Protein AF-A0A3D1TM37-F1 (afdb_monomer_lite)

Sequence (211 aa):
MNTAEQTLVSYLAGIKPRKIGFVEFGTDTEGCCCDIVLDARYNLFTSECIFDDCSDSQAKLLLDAFLANGLSVGWAVSEQLSKLLSKRGRLVSQTMDQLLESTDWSCCYAEQLLLSYLAVRDDGATCATRLLDIVREDFRDGLFLACFRLKSEHLDRKLMEKFTEWGAADWCPTATGELYALEQFIAKWLRLYPYADLQGVIRLYFEHRAE

Foldseek 3Di:
DDPLQVLVVVLVVPQDCVQFVAWDFDQDPVGTETETHGDPQCDLAPHDQSCPPPDLVNLLSNLVCLLVVNHRYDPSVLSSNLVSLLVNVVSVCVSLVVCLVPDQQLPDLSCLSSLLNLNPDPCSLVSLLVVLVRHDQLSHSSSLNSLSNDDDPVSLLSVLVSLLVCLVPPHLCVVSVVLVSLVSSLVVCVVPDDVVSCVSSVVSSVVNVVD

Structure (mmCIF, N/CA/C/O backbone):
data_AF-A0A3D1TM37-F1
#
_entry.id   AF-A0A3D1TM37-F1
#
loop_
_atom_site.group_PDB
_atom_site.id
_atom_site.type_symbol
_atom_site.label_atom_id
_atom_site.label_alt_id
_atom_site.label_comp_id
_atom_site.label_asym_id
_atom_site.label_entity_id
_atom_site.label_seq_id
_atom_site.pdbx_PDB_ins_code
_atom_site.Cartn_x
_atom_site.Cartn_y
_atom_site.Cartn_z
_atom_site.occupancy
_atom_site.B_iso_or_equiv
_atom_site.auth_seq_id
_atom_site.auth_comp_id
_atom_site.auth_asym_id
_atom_site.auth_atom_id
_atom_site.pdbx_PDB_model_num
ATOM 1 N N . MET A 1 1 ? -3.977 6.343 28.478 1.00 66.25 1 MET A N 1
ATOM 2 C CA . MET A 1 1 ? -4.244 5.225 27.562 1.00 66.25 1 MET A CA 1
ATOM 3 C C . MET A 1 1 ? -5.721 5.223 27.195 1.00 66.25 1 MET A C 1
ATOM 5 O O . MET A 1 1 ? -6.545 5.029 28.089 1.00 66.25 1 MET A O 1
ATOM 9 N N . ASN A 1 2 ? -6.062 5.525 25.944 1.00 80.75 2 ASN A N 1
ATOM 10 C CA . ASN A 1 2 ? -7.440 5.527 25.443 1.00 80.75 2 ASN A CA 1
ATOM 11 C C . ASN A 1 2 ? -7.958 4.089 25.196 1.00 80.75 2 ASN A C 1
ATOM 13 O O . ASN A 1 2 ? -7.205 3.119 25.295 1.00 80.75 2 ASN A O 1
ATOM 17 N N . THR A 1 3 ? -9.254 3.924 24.908 1.00 84.62 3 THR A N 1
ATOM 18 C CA . THR A 1 3 ? -9.872 2.595 24.710 1.00 84.62 3 THR A CA 1
ATOM 19 C C . THR A 1 3 ? -9.249 1.807 23.551 1.00 84.62 3 THR A C 1
ATOM 21 O O . THR A 1 3 ? -9.144 0.581 23.632 1.00 84.62 3 THR A O 1
ATOM 24 N N . ALA A 1 4 ? -8.817 2.484 22.485 1.00 83.50 4 ALA A N 1
ATOM 25 C CA . ALA A 1 4 ? -8.184 1.835 21.342 1.00 83.50 4 ALA A CA 1
ATOM 26 C C . ALA A 1 4 ? -6.777 1.330 21.691 1.00 83.50 4 ALA A C 1
ATOM 28 O O . ALA A 1 4 ? -6.458 0.184 21.391 1.00 83.50 4 ALA A O 1
ATOM 29 N N . GLU A 1 5 ? -5.985 2.117 22.419 1.00 83.06 5 GLU A N 1
ATOM 30 C CA . GLU A 1 5 ? -4.677 1.704 22.940 1.00 83.06 5 GLU A CA 1
ATOM 31 C C . GLU A 1 5 ? -4.803 0.524 23.914 1.00 83.06 5 GLU A C 1
ATOM 33 O O . GLU A 1 5 ? -4.076 -0.455 23.790 1.00 83.06 5 GLU A O 1
ATOM 38 N N . GLN A 1 6 ? -5.773 0.546 24.835 1.00 82.81 6 GLN A N 1
ATOM 39 C CA . GLN A 1 6 ? -6.027 -0.589 25.737 1.00 82.81 6 GLN A CA 1
ATOM 40 C C . GLN A 1 6 ? -6.400 -1.861 24.968 1.00 82.81 6 GLN A C 1
ATOM 42 O O . GLN A 1 6 ? -5.959 -2.959 25.318 1.00 82.81 6 GLN A O 1
ATOM 47 N N . THR A 1 7 ? -7.203 -1.715 23.910 1.00 84.94 7 THR A N 1
ATOM 48 C CA . THR A 1 7 ? -7.576 -2.823 23.023 1.00 84.94 7 THR A CA 1
ATOM 49 C C . THR A 1 7 ? -6.362 -3.348 22.268 1.00 84.94 7 THR A C 1
ATOM 51 O O . THR A 1 7 ? -6.172 -4.561 22.207 1.00 84.94 7 THR A O 1
ATOM 54 N N . LEU A 1 8 ? -5.518 -2.457 21.743 1.00 84.31 8 LEU A N 1
ATOM 55 C CA . LEU A 1 8 ? -4.282 -2.803 21.049 1.00 84.31 8 LEU A CA 1
ATOM 56 C C . LEU A 1 8 ? -3.326 -3.556 21.976 1.00 84.31 8 LEU A C 1
ATOM 58 O O . LEU A 1 8 ? -2.912 -4.659 21.640 1.00 84.31 8 LEU A O 1
ATOM 62 N N . VAL A 1 9 ? -3.040 -3.018 23.163 1.00 82.06 9 VAL A N 1
ATOM 63 C CA . VAL A 1 9 ? -2.180 -3.654 24.175 1.00 82.06 9 VAL A CA 1
ATOM 64 C C . VAL A 1 9 ? -2.716 -5.034 24.545 1.00 82.06 9 VAL A C 1
ATOM 66 O O . VAL A 1 9 ? -1.966 -6.009 24.545 1.00 82.06 9 VAL A O 1
ATOM 69 N N . SER A 1 10 ? -4.020 -5.139 24.814 1.00 83.88 10 SER A N 1
ATOM 70 C CA . SER A 1 10 ? -4.655 -6.414 25.166 1.00 83.88 10 SER A CA 1
ATOM 71 C C . SER A 1 10 ? -4.570 -7.428 24.026 1.00 83.88 10 SER A C 1
ATOM 73 O O . SER A 1 10 ? -4.309 -8.605 24.267 1.00 83.88 10 SER A O 1
ATOM 75 N N . TYR A 1 11 ? -4.769 -6.978 22.784 1.00 86.00 11 TYR A N 1
ATOM 76 C CA . TYR A 1 11 ? -4.654 -7.825 21.603 1.00 86.00 11 TYR A CA 1
ATOM 77 C C . TYR A 1 11 ? -3.211 -8.307 21.424 1.00 86.00 11 TYR A C 1
ATOM 79 O O . TYR A 1 11 ? -2.984 -9.511 21.340 1.00 86.00 11 TYR A O 1
ATOM 87 N N . LEU A 1 12 ? -2.234 -7.396 21.459 1.00 82.25 12 LEU A N 1
ATOM 88 C CA . LEU A 1 12 ? -0.811 -7.710 21.316 1.00 82.25 12 LEU A CA 1
ATOM 89 C C . LEU A 1 12 ? -0.313 -8.671 22.404 1.00 82.25 12 LEU A C 1
ATOM 91 O O . LEU A 1 12 ? 0.386 -9.631 22.088 1.00 82.25 12 LEU A O 1
ATOM 95 N N . ALA A 1 13 ? -0.734 -8.482 23.658 1.00 79.50 13 ALA A N 1
ATOM 96 C CA . ALA A 1 13 ? -0.405 -9.381 24.767 1.00 79.50 13 ALA A CA 1
ATOM 97 C C . ALA A 1 13 ? -0.990 -10.798 24.599 1.00 79.50 13 ALA A C 1
ATOM 99 O O . ALA A 1 13 ? -0.453 -11.761 25.147 1.00 79.50 13 ALA A O 1
ATOM 100 N N . GLY A 1 14 ? -2.090 -10.935 23.852 1.00 77.19 14 GLY A N 1
ATOM 101 C CA . GLY A 1 14 ? -2.739 -12.215 23.561 1.00 77.19 14 GLY A CA 1
ATOM 102 C C . GLY A 1 14 ? -2.177 -12.954 22.342 1.00 77.19 14 GLY A C 1
ATOM 103 O O . GLY A 1 14 ? -2.497 -14.129 22.135 1.00 77.19 14 GLY A O 1
ATOM 104 N N . ILE A 1 15 ? -1.347 -12.305 21.520 1.00 77.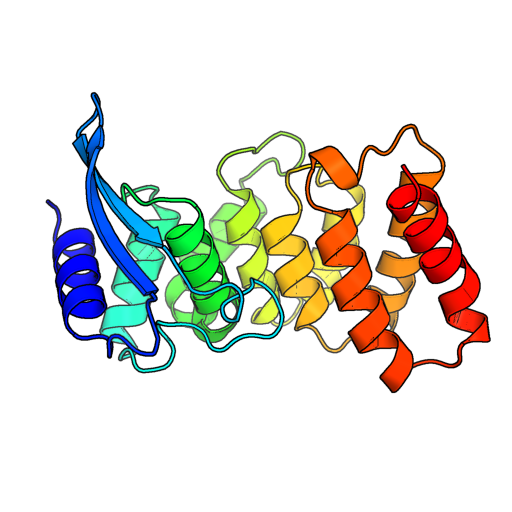19 15 ILE A N 1
ATOM 105 C CA . ILE A 1 15 ? -0.764 -12.930 20.331 1.00 77.19 15 ILE A CA 1
ATOM 106 C C . ILE A 1 15 ? 0.330 -13.917 20.749 1.00 77.19 15 ILE A C 1
ATOM 108 O O . ILE A 1 15 ? 1.167 -13.651 21.609 1.00 77.19 15 ILE A O 1
ATOM 112 N N . LYS A 1 16 ? 0.347 -15.095 20.113 1.00 63.34 16 LYS A N 1
ATOM 113 C CA . LYS A 1 16 ? 1.353 -16.127 20.401 1.00 63.34 16 LYS A CA 1
ATOM 114 C C . LYS A 1 16 ? 2.773 -15.571 20.179 1.00 63.34 16 LYS A C 1
ATOM 116 O O . LYS A 1 16 ? 3.014 -15.032 19.100 1.00 63.34 16 LYS A O 1
ATOM 121 N N . PRO A 1 17 ? 3.752 -15.868 21.058 1.00 58.97 17 PRO A N 1
ATOM 122 C CA . PRO A 1 17 ? 5.161 -15.465 20.895 1.00 58.97 17 PRO A CA 1
ATOM 123 C C . PRO A 1 17 ? 5.826 -15.923 19.585 1.00 58.97 17 PRO A C 1
ATOM 125 O O . PRO A 1 17 ? 6.893 -15.466 19.213 1.00 58.97 17 PRO A O 1
ATOM 128 N N . ARG A 1 18 ? 5.214 -16.865 18.856 1.00 55.06 18 ARG A N 1
ATOM 129 C CA . ARG A 1 18 ? 5.688 -17.273 17.523 1.00 55.06 18 ARG A CA 1
ATOM 130 C C . ARG A 1 18 ? 5.320 -16.281 16.412 1.00 55.06 18 ARG A C 1
ATOM 132 O O . ARG A 1 18 ? 5.893 -16.381 15.331 1.00 55.06 18 ARG A O 1
ATOM 139 N N . LYS A 1 19 ? 4.345 -15.391 16.650 1.00 58.47 19 LYS A N 1
ATOM 140 C CA . LYS A 1 19 ? 3.923 -14.337 15.715 1.00 58.47 19 LYS A CA 1
ATOM 141 C C . LYS A 1 19 ? 4.593 -12.984 15.988 1.00 58.47 19 LYS A C 1
ATOM 143 O O . LYS A 1 19 ? 4.690 -12.176 15.077 1.00 58.47 19 LYS A O 1
ATOM 148 N N . ILE A 1 20 ? 5.075 -12.748 17.205 1.00 59.19 20 ILE A N 1
ATOM 149 C CA . ILE A 1 20 ? 5.759 -11.508 17.589 1.00 59.19 20 ILE A CA 1
ATOM 150 C C . ILE A 1 20 ? 7.044 -11.907 18.301 1.00 59.19 20 ILE A C 1
ATOM 152 O O . ILE A 1 20 ? 6.973 -12.613 19.303 1.00 59.19 20 ILE A O 1
ATOM 156 N N . GLY A 1 21 ? 8.197 -11.509 17.757 1.00 55.38 21 GLY A N 1
ATOM 157 C CA . GLY A 1 21 ? 9.497 -11.862 18.328 1.00 55.38 21 GLY A CA 1
ATOM 158 C C . GLY A 1 21 ? 9.648 -11.302 19.740 1.00 55.38 21 GLY A C 1
ATOM 159 O O . GLY A 1 21 ? 10.051 -12.026 20.649 1.00 55.38 21 GLY A O 1
ATOM 160 N N . PHE A 1 22 ? 9.255 -10.040 19.925 1.00 60.88 22 PHE A N 1
ATOM 161 C CA . PHE A 1 22 ? 9.237 -9.369 21.218 1.00 60.88 22 PHE A CA 1
ATOM 162 C C . PHE A 1 22 ? 8.288 -8.154 21.200 1.00 60.88 22 PHE A C 1
ATOM 164 O O . PHE A 1 22 ? 8.125 -7.511 20.165 1.00 60.88 22 PHE A O 1
ATOM 171 N N . VAL A 1 23 ? 7.646 -7.851 22.331 1.00 64.12 23 VAL A N 1
ATOM 172 C CA . VAL A 1 23 ? 6.806 -6.653 22.520 1.00 64.12 23 VAL A CA 1
ATOM 173 C C . VAL A 1 23 ? 7.482 -5.791 23.571 1.00 64.12 23 VAL A C 1
ATOM 175 O O . VAL A 1 23 ? 7.704 -6.267 24.685 1.00 64.12 23 VAL A O 1
ATOM 178 N N . GLU A 1 24 ? 7.783 -4.541 23.232 1.00 61.09 24 GLU A N 1
ATOM 179 C CA . GLU A 1 24 ? 8.434 -3.604 24.140 1.00 61.09 24 GLU A CA 1
ATOM 180 C C . GLU A 1 24 ? 7.518 -2.394 24.335 1.00 61.09 24 GLU A C 1
ATOM 182 O O . GLU A 1 24 ? 7.182 -1.667 23.404 1.00 61.09 24 GLU A O 1
ATOM 187 N N . PHE A 1 25 ? 7.062 -2.192 25.569 1.00 60.31 25 PHE A N 1
ATOM 188 C CA . PHE A 1 25 ? 6.301 -0.998 25.917 1.00 60.31 25 PHE A CA 1
ATOM 189 C C . PHE A 1 25 ? 7.296 0.067 26.364 1.00 60.31 25 PHE A C 1
ATOM 191 O O . PHE A 1 25 ? 7.799 0.021 27.488 1.00 60.31 25 PHE A O 1
ATOM 198 N N . GLY A 1 26 ? 7.616 0.984 25.456 1.00 54.22 26 GLY A N 1
ATOM 199 C CA . GLY A 1 26 ? 8.511 2.101 25.720 1.00 54.22 26 GLY A CA 1
ATOM 200 C C . GLY A 1 26 ? 7.759 3.289 26.310 1.00 54.22 26 GLY A C 1
ATOM 201 O O . GLY A 1 26 ? 6.612 3.563 25.960 1.00 54.22 26 GLY A O 1
ATOM 202 N N . THR A 1 27 ? 8.417 4.026 27.199 1.00 46.28 27 THR A N 1
ATOM 203 C CA . THR A 1 27 ? 8.070 5.426 27.455 1.00 46.28 27 THR A CA 1
ATOM 204 C C . THR A 1 27 ? 9.080 6.266 26.694 1.00 46.28 27 THR A C 1
ATOM 206 O O . THR A 1 27 ? 10.243 6.326 27.101 1.00 46.28 27 THR A O 1
ATOM 209 N N . ASP A 1 28 ? 8.678 6.867 25.581 1.00 45.62 28 ASP A N 1
ATOM 210 C CA . ASP A 1 28 ? 9.457 7.966 25.026 1.00 45.62 28 ASP A CA 1
ATOM 211 C C . ASP A 1 28 ? 9.165 9.241 25.837 1.00 45.62 28 ASP A C 1
ATOM 213 O O . ASP A 1 28 ? 8.336 9.267 26.753 1.00 45.62 28 ASP A O 1
ATOM 217 N N . THR A 1 29 ? 9.902 10.310 25.559 1.00 41.97 29 THR A N 1
ATOM 218 C CA . THR A 1 29 ? 9.742 11.605 26.234 1.00 41.97 29 THR A CA 1
ATOM 219 C C . THR A 1 29 ? 8.376 12.269 25.993 1.00 41.97 29 THR A C 1
ATOM 221 O O . THR A 1 29 ? 8.119 13.313 26.591 1.00 41.97 29 THR A O 1
ATOM 224 N N . GLU A 1 30 ? 7.495 11.677 25.174 1.00 47.00 30 GLU A N 1
ATOM 225 C CA . GLU A 1 30 ? 6.181 12.214 24.795 1.00 47.00 30 GLU A CA 1
ATOM 226 C C . GLU A 1 30 ? 4.990 11.331 25.235 1.00 47.00 30 GLU A C 1
ATOM 228 O O . GLU A 1 30 ? 3.855 11.810 25.269 1.00 47.00 30 GLU A O 1
ATOM 233 N N . GLY A 1 31 ? 5.211 10.089 25.678 1.00 53.06 31 GLY A N 1
ATOM 234 C CA . GLY A 1 31 ? 4.168 9.228 26.238 1.00 53.06 31 GLY A CA 1
ATOM 235 C C . GLY A 1 31 ? 4.543 7.744 26.277 1.00 53.06 31 GLY A C 1
ATOM 236 O O . GLY A 1 31 ? 5.675 7.348 26.023 1.00 53.06 31 GLY A O 1
ATOM 237 N N . CYS A 1 32 ? 3.582 6.883 26.627 1.00 55.34 32 CYS A N 1
ATOM 238 C CA . CYS A 1 32 ? 3.744 5.447 26.381 1.00 55.34 32 CYS A CA 1
ATOM 239 C C . CYS A 1 32 ? 3.563 5.188 24.880 1.00 55.34 32 CYS A C 1
ATOM 241 O O . CYS A 1 32 ? 2.457 5.381 24.375 1.00 55.34 32 CYS A O 1
ATOM 243 N N . CYS A 1 33 ? 4.602 4.706 24.202 1.00 61.00 33 CYS A N 1
ATOM 244 C CA . CYS A 1 33 ? 4.529 4.206 22.833 1.00 61.00 33 CYS A CA 1
ATOM 245 C C . CYS A 1 33 ? 4.486 2.672 22.870 1.00 61.00 33 CYS A C 1
ATOM 247 O O . CYS A 1 33 ? 5.281 2.021 23.556 1.00 61.00 33 CYS A O 1
ATOM 249 N N . CYS A 1 34 ? 3.522 2.074 22.167 1.00 64.56 34 CYS A N 1
ATOM 250 C CA . CYS A 1 34 ? 3.521 0.629 21.956 1.00 64.56 34 CYS A CA 1
ATOM 251 C C . CYS A 1 34 ? 4.398 0.307 20.748 1.00 64.56 34 CYS A C 1
ATOM 253 O O . CYS A 1 34 ? 3.986 0.551 19.611 1.00 64.56 34 CYS A O 1
ATOM 255 N N . ASP A 1 35 ? 5.565 -0.285 20.986 1.00 68.62 35 ASP A N 1
ATOM 256 C CA . ASP A 1 35 ? 6.416 -0.801 19.922 1.00 68.62 35 ASP A CA 1
ATOM 257 C C . ASP A 1 35 ? 6.459 -2.331 19.959 1.00 68.62 35 ASP A C 1
ATOM 259 O O . ASP A 1 35 ? 6.280 -2.985 20.995 1.00 68.62 35 ASP A O 1
ATOM 263 N N . ILE A 1 36 ? 6.647 -2.930 18.791 1.00 70.12 36 ILE A N 1
ATOM 264 C CA . ILE A 1 36 ? 6.815 -4.371 18.669 1.00 70.12 36 ILE A CA 1
ATOM 265 C C . ILE A 1 36 ? 7.973 -4.661 17.732 1.00 70.12 36 ILE A C 1
ATOM 267 O O . ILE A 1 36 ? 8.059 -4.137 16.624 1.00 70.12 36 ILE A O 1
ATOM 271 N N . VAL A 1 37 ? 8.821 -5.595 18.144 1.00 66.31 37 VAL A N 1
ATOM 272 C CA . VAL A 1 37 ? 9.809 -6.183 17.251 1.00 66.31 37 VAL A CA 1
ATOM 273 C C . VAL A 1 37 ? 9.166 -7.401 16.612 1.00 66.31 37 VAL A C 1
ATOM 275 O O . VAL A 1 37 ? 9.011 -8.475 17.212 1.00 66.31 37 VAL A O 1
ATOM 278 N N . LEU A 1 38 ? 8.751 -7.215 15.365 1.00 66.88 38 LEU A N 1
ATOM 279 C CA . LEU A 1 38 ? 8.277 -8.303 14.532 1.00 66.88 38 LEU A CA 1
ATOM 280 C C . LEU A 1 38 ? 9.460 -9.079 13.957 1.00 66.88 38 LEU A C 1
ATOM 282 O O . LEU A 1 38 ? 10.498 -8.527 13.605 1.00 66.88 38 LEU A O 1
ATOM 286 N N . ASP A 1 39 ? 9.281 -10.390 13.842 1.00 64.94 39 ASP A N 1
ATOM 287 C CA . ASP A 1 39 ? 10.188 -11.223 13.058 1.00 64.94 39 ASP A CA 1
ATOM 288 C C . ASP A 1 39 ? 10.148 -10.763 11.588 1.00 64.94 39 ASP A C 1
ATOM 290 O O . ASP A 1 39 ? 9.078 -10.424 11.081 1.00 64.94 39 ASP A O 1
ATOM 294 N N . ALA A 1 40 ? 11.287 -10.789 10.886 1.00 61.75 40 ALA A N 1
ATOM 295 C CA . ALA A 1 40 ? 11.409 -10.383 9.478 1.00 61.75 40 ALA A CA 1
ATOM 296 C C . ALA A 1 40 ? 10.414 -11.091 8.532 1.00 61.75 40 ALA A C 1
ATOM 298 O O . ALA A 1 40 ? 10.097 -10.599 7.447 1.00 61.75 40 ALA A O 1
ATOM 299 N N . ARG A 1 41 ? 9.867 -12.240 8.946 1.00 65.25 41 ARG A N 1
ATOM 300 C CA . ARG A 1 41 ? 8.781 -12.939 8.249 1.00 65.25 41 ARG A CA 1
ATOM 301 C C . ARG A 1 41 ? 7.459 -12.165 8.222 1.00 65.25 41 ARG A C 1
ATOM 303 O O . ARG A 1 41 ? 6.590 -12.569 7.460 1.00 65.25 41 ARG A O 1
ATOM 310 N N . TYR A 1 42 ? 7.301 -11.084 8.991 1.00 70.81 42 TYR A N 1
ATOM 311 C CA . TYR A 1 42 ? 6.097 -10.242 9.070 1.00 70.81 42 TYR A CA 1
ATOM 312 C C . TYR A 1 42 ? 6.173 -8.954 8.231 1.00 70.81 42 TYR A C 1
ATOM 314 O O . TYR A 1 42 ? 5.623 -7.925 8.618 1.00 70.81 42 TYR A O 1
ATOM 322 N N . ASN A 1 43 ? 6.789 -9.021 7.047 1.00 80.94 43 ASN A N 1
ATOM 323 C CA . ASN A 1 43 ? 6.920 -7.879 6.136 1.00 80.94 43 ASN A CA 1
ATOM 324 C C . ASN A 1 43 ? 5.583 -7.286 5.634 1.00 80.94 43 ASN A C 1
ATOM 326 O O . ASN A 1 43 ? 4.533 -7.939 5.673 1.00 80.94 43 ASN A O 1
ATOM 330 N N . LEU A 1 44 ? 5.637 -6.068 5.091 1.00 87.06 44 LEU A N 1
ATOM 331 C CA . LEU A 1 44 ? 4.473 -5.312 4.621 1.00 87.06 44 LEU A CA 1
ATOM 332 C C . LEU A 1 44 ? 3.620 -6.049 3.561 1.00 87.06 44 LEU A C 1
ATOM 334 O O . LEU A 1 44 ? 2.389 -5.985 3.600 1.00 87.06 44 LEU A O 1
ATOM 338 N N . PHE A 1 45 ? 4.249 -6.786 2.640 1.00 90.44 45 PHE A N 1
ATOM 339 C CA . PHE A 1 45 ? 3.614 -7.253 1.399 1.00 90.44 45 PHE A CA 1
ATOM 340 C C . PHE A 1 45 ? 3.060 -8.682 1.450 1.00 90.44 45 PHE A C 1
ATOM 342 O O . PHE A 1 45 ? 1.924 -8.925 1.038 1.00 90.44 45 PHE A O 1
ATOM 349 N N . THR A 1 46 ? 3.861 -9.643 1.909 1.00 83.06 46 THR A N 1
ATOM 350 C CA . THR A 1 46 ? 3.612 -11.084 1.710 1.00 83.06 46 THR A CA 1
ATOM 351 C C . THR A 1 46 ? 3.232 -11.832 2.980 1.00 83.06 46 THR A C 1
ATOM 353 O O . THR A 1 46 ? 2.754 -12.963 2.901 1.00 83.06 46 THR A O 1
ATOM 356 N N . SER A 1 47 ? 3.410 -11.221 4.148 1.00 78.50 47 SER A N 1
ATOM 357 C CA . SER A 1 47 ? 3.161 -11.887 5.423 1.00 78.50 47 SER A CA 1
ATOM 358 C C . SER A 1 47 ? 1.718 -11.761 5.924 1.00 78.50 47 SER A C 1
ATOM 360 O O . SER A 1 47 ? 0.997 -10.810 5.601 1.00 78.50 47 SER A O 1
ATOM 362 N N . GLU A 1 48 ? 1.303 -12.699 6.781 1.00 83.25 48 GLU A N 1
ATOM 363 C CA . GLU A 1 48 ? 0.038 -12.608 7.523 1.00 83.25 48 GLU A CA 1
ATOM 364 C C . GLU A 1 48 ? -0.016 -11.317 8.347 1.00 83.25 48 GLU A C 1
ATOM 366 O O . GLU A 1 48 ? 0.999 -10.855 8.870 1.00 83.25 48 GLU A O 1
ATOM 371 N N . CYS A 1 49 ? -1.191 -10.695 8.444 1.00 88.44 49 CYS A N 1
ATOM 372 C CA . CYS A 1 49 ? -1.368 -9.541 9.318 1.00 88.44 49 CYS A CA 1
ATOM 373 C C . CYS A 1 49 ? -1.559 -10.052 10.743 1.00 88.44 49 CYS A C 1
ATOM 375 O O . CYS A 1 49 ? -2.364 -10.952 10.979 1.00 88.44 49 CYS A O 1
ATOM 377 N N . ILE A 1 50 ? -0.869 -9.460 11.718 1.00 87.69 50 ILE A N 1
ATOM 378 C CA . ILE A 1 50 ? -1.027 -9.879 13.120 1.00 87.69 50 ILE A CA 1
ATOM 379 C C . ILE A 1 50 ? -2.466 -9.675 13.631 1.00 87.69 50 ILE A C 1
ATOM 381 O O . ILE A 1 50 ? -2.889 -10.341 14.573 1.00 87.69 50 ILE A O 1
ATOM 385 N N . PHE A 1 51 ? -3.234 -8.803 12.970 1.00 90.69 51 PHE A N 1
ATOM 386 C CA . PHE A 1 51 ? -4.643 -8.524 13.238 1.00 90.69 51 PHE A CA 1
ATOM 387 C C . PHE A 1 51 ? -5.617 -9.408 12.438 1.00 90.69 51 PHE A C 1
ATOM 389 O O . PHE A 1 51 ? -6.817 -9.162 12.482 1.00 90.69 51 PHE A O 1
ATOM 396 N N . ASP A 1 52 ? -5.160 -10.429 11.705 1.00 89.50 52 ASP A N 1
ATOM 397 C CA . ASP A 1 52 ? -6.059 -11.269 10.889 1.00 89.50 52 ASP A CA 1
ATOM 398 C C . ASP A 1 52 ? -7.134 -11.994 11.725 1.00 89.50 52 ASP A C 1
ATOM 400 O O . ASP A 1 52 ? -8.237 -12.222 11.235 1.00 89.50 52 ASP A O 1
ATOM 404 N N . ASP A 1 53 ? -6.849 -12.277 13.001 1.00 89.81 53 ASP A N 1
ATOM 405 C CA . ASP A 1 53 ? -7.752 -12.993 13.911 1.00 89.81 53 ASP A CA 1
ATOM 406 C C . ASP A 1 53 ? -8.685 -12.051 14.715 1.00 89.81 53 ASP A C 1
ATOM 408 O O . ASP A 1 53 ? -9.469 -12.512 15.548 1.00 89.81 53 ASP A O 1
ATOM 412 N N . CYS A 1 54 ? -8.617 -10.726 14.509 1.00 91.38 54 CYS A N 1
ATOM 413 C CA . CYS A 1 54 ? -9.462 -9.777 15.243 1.00 91.38 54 CYS A CA 1
ATOM 414 C C . CYS A 1 54 ? -10.919 -9.769 14.740 1.00 91.38 54 CYS A C 1
ATOM 416 O O . CYS A 1 54 ? -11.206 -9.944 13.552 1.00 91.38 54 CYS A O 1
ATOM 418 N N . SER A 1 55 ? -11.869 -9.510 15.640 1.00 94.62 55 SER A N 1
ATOM 419 C CA . SER A 1 55 ? -13.276 -9.301 15.260 1.00 94.62 55 SER A CA 1
ATOM 420 C C . SER A 1 55 ? -13.478 -7.986 14.490 1.00 94.62 55 SER A C 1
ATOM 422 O O . SER A 1 55 ? -12.663 -7.074 14.591 1.00 94.62 55 SER A O 1
ATOM 424 N N . ASP A 1 56 ? -14.575 -7.848 13.738 1.00 96.69 56 ASP A N 1
ATOM 425 C CA . ASP A 1 56 ? -14.919 -6.617 12.997 1.00 96.69 56 ASP A CA 1
ATOM 426 C C . ASP A 1 56 ? -14.993 -5.382 13.892 1.00 96.69 56 ASP A C 1
ATOM 428 O O . ASP A 1 56 ? -14.535 -4.312 13.502 1.00 96.69 56 ASP A O 1
ATOM 432 N N . SER A 1 57 ? -15.529 -5.527 15.105 1.00 96.12 57 SER A N 1
ATOM 433 C CA . SER A 1 57 ? -15.612 -4.429 16.068 1.00 96.12 57 SER A CA 1
ATOM 434 C C . SER A 1 57 ? -14.229 -3.989 16.550 1.00 96.12 57 SER A C 1
ATOM 436 O O . SER A 1 57 ? -13.961 -2.791 16.608 1.00 96.12 57 SER A O 1
ATOM 438 N N . GLN A 1 58 ? -13.329 -4.937 16.836 1.00 94.44 58 GLN A N 1
ATOM 439 C CA . GLN A 1 58 ? -11.939 -4.637 17.194 1.00 94.44 58 GLN A CA 1
ATOM 440 C C . GLN A 1 58 ? -11.179 -4.025 16.016 1.00 94.44 58 GLN A C 1
ATOM 442 O O . GLN A 1 58 ? -10.513 -3.010 16.191 1.00 94.44 58 GLN A O 1
ATOM 447 N N . ALA A 1 59 ? -11.313 -4.600 14.817 1.00 96.31 59 ALA A N 1
ATOM 448 C CA . ALA A 1 59 ? -10.696 -4.076 13.605 1.00 96.31 59 ALA A CA 1
ATOM 449 C C . ALA A 1 59 ? -11.122 -2.632 13.356 1.00 96.31 59 ALA A C 1
ATOM 451 O O . ALA A 1 59 ? -10.277 -1.768 13.149 1.00 96.31 59 ALA A O 1
ATOM 452 N N . LYS A 1 60 ? -12.430 -2.362 13.422 1.00 97.12 60 LYS A N 1
ATOM 453 C CA . LYS A 1 60 ? -12.971 -1.020 13.237 1.00 97.12 60 LYS A CA 1
ATOM 454 C C . LYS A 1 60 ? -12.421 -0.045 14.275 1.00 97.12 60 LYS A C 1
ATOM 456 O O . LYS A 1 60 ? -11.958 1.018 13.887 1.00 97.12 60 LYS A O 1
ATOM 461 N N . LEU A 1 61 ? -12.415 -0.419 15.557 1.00 95.69 61 LEU A N 1
ATOM 462 C CA . LEU A 1 61 ? -11.891 0.431 16.628 1.00 95.69 61 LEU A CA 1
ATOM 463 C C . LEU A 1 61 ? -10.412 0.790 16.413 1.00 95.69 61 LEU A C 1
ATOM 465 O O . LEU A 1 61 ? -10.035 1.949 16.570 1.00 95.69 61 LEU A O 1
ATOM 469 N N . LEU A 1 62 ? -9.583 -0.193 16.049 1.00 94.25 62 LEU A N 1
ATOM 470 C CA . LEU A 1 62 ? -8.160 0.022 15.779 1.00 94.25 62 LEU A CA 1
ATOM 471 C C . LEU A 1 62 ? -7.946 0.897 14.542 1.00 94.25 62 LEU A C 1
ATOM 473 O O . LEU A 1 62 ? -7.113 1.796 14.575 1.00 94.25 62 LEU A O 1
ATOM 477 N N . LEU A 1 63 ? -8.707 0.660 13.470 1.00 96.38 63 LEU A N 1
ATOM 478 C CA . LEU A 1 63 ? -8.625 1.458 12.251 1.00 96.38 63 LEU A CA 1
ATOM 479 C C . LEU A 1 63 ? -9.087 2.896 12.491 1.00 96.38 63 LEU A C 1
ATOM 481 O O . LEU A 1 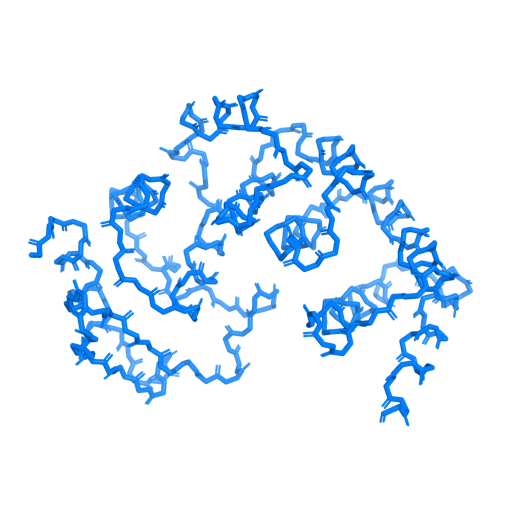63 ? -8.349 3.806 12.148 1.00 96.38 63 LEU A O 1
ATOM 485 N N . ASP A 1 64 ? -10.236 3.124 13.130 1.00 95.94 64 ASP A N 1
ATOM 486 C CA . ASP A 1 64 ? -10.714 4.480 13.443 1.00 95.94 64 ASP A CA 1
ATOM 487 C C . ASP A 1 64 ? -9.672 5.259 14.270 1.00 95.94 64 ASP A C 1
ATOM 489 O O . ASP A 1 64 ? -9.411 6.430 13.998 1.00 95.94 64 ASP A O 1
ATOM 493 N N . ALA A 1 65 ? -9.022 4.602 15.239 1.00 92.75 65 ALA A N 1
ATOM 494 C CA . ALA A 1 65 ? -7.956 5.217 16.027 1.00 92.75 65 ALA A CA 1
ATOM 495 C C . ALA A 1 65 ? -6.678 5.476 15.213 1.00 92.75 65 ALA A C 1
ATOM 497 O O . ALA A 1 65 ? -6.048 6.516 15.397 1.00 92.75 65 ALA A O 1
ATOM 498 N N . PHE A 1 66 ? -6.317 4.574 14.296 1.00 93.31 66 PHE A N 1
ATOM 499 C CA . PHE A 1 66 ? -5.200 4.762 13.369 1.00 93.31 66 PHE A CA 1
ATOM 500 C C . PHE A 1 66 ? -5.429 5.970 12.449 1.00 93.31 66 PHE A C 1
ATOM 502 O O . PHE A 1 66 ? -4.544 6.806 12.316 1.00 93.31 66 PHE A O 1
ATOM 509 N N . LEU A 1 67 ? -6.638 6.119 11.892 1.00 92.56 67 LEU A N 1
ATOM 510 C CA . LEU A 1 67 ? -6.999 7.253 11.029 1.00 92.56 67 LEU A CA 1
ATOM 511 C C . LEU A 1 67 ? -7.015 8.591 11.772 1.00 92.56 67 LEU A C 1
ATOM 513 O O . LEU A 1 67 ? -6.705 9.625 11.194 1.00 92.56 67 LEU A O 1
ATOM 517 N N . ALA A 1 68 ? -7.386 8.580 13.050 1.00 90.06 68 ALA A N 1
ATOM 518 C CA . ALA A 1 68 ? -7.441 9.782 13.873 1.00 90.06 68 ALA A CA 1
ATOM 519 C C . ALA A 1 68 ? -6.072 10.204 14.444 1.00 90.06 68 ALA A C 1
ATOM 521 O O . ALA A 1 68 ? -6.034 11.110 15.276 1.00 90.06 68 ALA A O 1
ATOM 522 N N . ASN A 1 69 ? -4.971 9.532 14.070 1.00 82.56 69 ASN A N 1
ATOM 523 C CA . ASN A 1 69 ? -3.662 9.654 14.729 1.00 82.56 69 ASN A CA 1
ATOM 524 C C . ASN A 1 69 ? -3.755 9.473 16.261 1.00 82.56 69 ASN A C 1
ATOM 526 O O . ASN A 1 69 ? -3.018 10.078 17.034 1.00 82.56 69 ASN A O 1
ATOM 530 N N . GLY A 1 70 ? -4.708 8.654 16.714 1.00 75.94 70 GLY A N 1
ATOM 531 C CA . GLY A 1 70 ? -5.031 8.439 18.124 1.00 75.94 70 GLY A CA 1
ATOM 532 C C . GLY A 1 70 ? -4.262 7.289 18.775 1.00 75.94 70 GLY A C 1
ATOM 533 O O . GLY A 1 70 ? -4.623 6.880 19.879 1.00 75.94 70 GLY A O 1
ATOM 534 N N . LEU A 1 71 ? -3.261 6.729 18.091 1.00 81.25 71 LEU A N 1
ATOM 535 C CA . LEU A 1 71 ? -2.426 5.626 18.563 1.00 81.25 71 LEU A CA 1
ATOM 536 C C . LEU A 1 71 ? -0.956 6.061 18.564 1.00 81.25 71 LEU A C 1
ATOM 538 O O . LEU A 1 71 ? -0.419 6.376 17.506 1.00 81.25 71 LEU A O 1
ATOM 542 N N . SER A 1 72 ? -0.302 6.025 19.729 1.00 82.31 72 SER A N 1
ATOM 543 C CA . SER A 1 72 ? 1.159 6.151 19.819 1.00 82.31 72 SER A CA 1
ATOM 544 C C . SER A 1 72 ? 1.800 4.776 19.624 1.00 82.31 72 SER A C 1
ATOM 546 O O . SER A 1 72 ? 1.806 3.941 20.538 1.00 82.31 72 SER A O 1
ATOM 548 N N . VAL A 1 73 ? 2.240 4.491 18.395 1.00 81.75 73 VAL A N 1
ATOM 549 C CA . VAL A 1 73 ? 2.758 3.174 18.007 1.00 81.75 73 VAL A CA 1
ATOM 550 C C . VAL A 1 73 ? 3.988 3.268 17.106 1.00 81.75 73 VAL A C 1
ATOM 552 O O . VAL A 1 73 ? 4.106 4.178 16.286 1.00 81.75 73 VAL A O 1
ATOM 555 N N . GLY A 1 74 ? 4.884 2.288 17.233 1.00 83.19 74 GLY A N 1
ATOM 556 C CA . GLY A 1 74 ? 6.066 2.163 16.381 1.00 83.19 74 GLY A CA 1
ATOM 557 C C . GLY A 1 74 ? 5.739 1.777 14.933 1.00 83.19 74 GLY A C 1
ATOM 558 O O . GLY A 1 74 ? 4.646 1.292 14.618 1.00 83.19 74 GLY A O 1
ATOM 559 N N . TRP A 1 75 ? 6.721 1.945 14.040 1.00 85.06 75 TRP A N 1
ATOM 560 C CA . TRP A 1 75 ? 6.575 1.690 12.599 1.00 85.06 75 TRP A CA 1
ATOM 561 C C . TRP A 1 75 ? 6.044 0.284 12.289 1.00 85.06 75 TRP A C 1
ATOM 563 O O . TRP A 1 75 ? 5.115 0.134 11.498 1.00 85.06 75 TRP A O 1
ATOM 573 N N . ALA A 1 76 ? 6.551 -0.744 12.976 1.00 85.62 76 ALA A N 1
ATOM 574 C CA . ALA A 1 76 ? 6.124 -2.126 12.766 1.00 85.62 76 ALA A CA 1
ATOM 575 C C . ALA A 1 76 ? 4.623 -2.326 13.038 1.00 85.62 76 ALA A C 1
ATOM 577 O O . ALA A 1 76 ? 3.945 -3.044 12.303 1.00 85.62 76 ALA A O 1
ATOM 578 N N . VAL A 1 77 ? 4.070 -1.674 14.067 1.00 87.44 77 VAL A N 1
ATOM 579 C CA . VAL A 1 77 ? 2.625 -1.712 14.340 1.00 87.44 77 VAL A CA 1
ATOM 580 C C . VAL A 1 77 ? 1.862 -0.957 13.253 1.00 87.44 77 VAL A C 1
ATOM 582 O O . VAL A 1 77 ? 0.852 -1.467 12.765 1.00 87.44 77 VAL A O 1
ATOM 585 N N . SER A 1 78 ? 2.350 0.216 12.841 1.00 90.50 78 SER A N 1
ATOM 586 C CA . SER A 1 78 ? 1.757 1.019 11.765 1.00 90.50 78 SER A CA 1
ATOM 587 C C . SER A 1 78 ? 1.683 0.249 10.443 1.00 90.50 78 SER A C 1
ATOM 589 O O . SER A 1 78 ? 0.642 0.259 9.784 1.00 90.50 78 SER A O 1
ATOM 591 N N . GLU A 1 79 ? 2.715 -0.518 10.084 1.00 91.69 79 GLU A N 1
ATOM 592 C CA . GLU A 1 79 ? 2.686 -1.423 8.929 1.00 91.69 79 GLU A CA 1
ATOM 593 C C . GLU A 1 79 ? 1.599 -2.496 9.069 1.00 91.69 79 GLU A C 1
ATOM 595 O O . GLU A 1 79 ? 0.879 -2.801 8.114 1.00 91.69 79 GLU A O 1
ATOM 600 N N . GLN A 1 80 ? 1.424 -3.072 10.261 1.00 92.31 80 GLN A N 1
ATOM 601 C CA . GLN A 1 80 ? 0.363 -4.055 10.478 1.00 92.31 80 GLN A CA 1
ATOM 602 C C . GLN A 1 80 ? -1.035 -3.424 10.443 1.00 92.31 80 GLN A C 1
ATOM 604 O O . GLN A 1 80 ? -1.959 -4.053 9.923 1.00 92.31 80 GLN A O 1
ATOM 609 N N . LEU A 1 81 ? -1.204 -2.190 10.925 1.00 94.62 81 LEU A N 1
ATOM 610 C CA . LEU A 1 81 ? -2.450 -1.427 10.799 1.00 94.62 81 LEU A CA 1
ATOM 611 C C . LEU A 1 81 ? -2.743 -1.082 9.331 1.00 94.62 81 LEU A C 1
ATOM 613 O O . LEU A 1 81 ? -3.874 -1.246 8.880 1.00 94.62 81 LEU A O 1
ATOM 617 N N . SER A 1 82 ? -1.721 -0.737 8.547 1.00 95.81 82 SER A N 1
ATOM 618 C CA . SER A 1 82 ? -1.803 -0.578 7.088 1.00 95.81 82 SER A CA 1
ATOM 619 C C . SER A 1 82 ? -2.225 -1.881 6.390 1.00 95.81 82 SER A C 1
ATOM 621 O O . SER A 1 82 ? -3.116 -1.919 5.533 1.00 95.81 82 SER A O 1
ATOM 623 N N . LYS A 1 83 ? -1.678 -3.025 6.819 1.00 96.00 83 LYS A N 1
ATOM 624 C CA . LYS A 1 83 ? -2.107 -4.347 6.334 1.00 96.00 83 LYS A CA 1
ATOM 625 C C . LYS A 1 83 ? -3.552 -4.667 6.688 1.00 96.00 83 LYS A C 1
ATOM 627 O O . LYS A 1 83 ? -4.230 -5.268 5.852 1.00 96.00 83 LYS A O 1
ATOM 632 N N . LEU A 1 84 ? -4.005 -4.294 7.884 1.00 96.44 84 LEU A N 1
ATOM 633 C CA . LEU A 1 84 ? -5.393 -4.433 8.314 1.00 96.44 84 LEU A CA 1
ATOM 634 C C . LEU A 1 84 ? -6.311 -3.539 7.470 1.00 96.44 84 LEU A C 1
ATOM 636 O O . LEU A 1 84 ? -7.323 -4.021 6.958 1.00 96.44 84 LEU A O 1
ATOM 640 N N . LEU A 1 85 ? -5.927 -2.281 7.246 1.00 97.75 85 LEU A N 1
ATOM 641 C CA . LEU A 1 85 ? -6.670 -1.305 6.446 1.00 97.75 85 LEU A CA 1
ATOM 642 C C . LEU A 1 85 ? -6.855 -1.792 5.003 1.00 97.75 85 LEU A C 1
ATOM 644 O O . LEU A 1 85 ? -7.966 -1.814 4.481 1.00 97.75 85 LEU A O 1
ATOM 648 N N . SER A 1 86 ? -5.802 -2.323 4.392 1.00 97.44 86 SER A N 1
ATOM 649 C CA . SER A 1 86 ? -5.853 -2.924 3.052 1.00 97.44 86 SER A CA 1
ATOM 650 C C . SER A 1 86 ? -6.577 -4.278 2.964 1.00 97.44 86 SER A C 1
ATOM 652 O O . SER A 1 86 ? -6.656 -4.848 1.876 1.00 97.44 86 SER A O 1
ATOM 654 N N . LYS A 1 87 ? -7.057 -4.860 4.073 1.00 96.50 87 LYS A N 1
ATOM 655 C CA . LYS A 1 87 ? -7.953 -6.043 4.062 1.00 96.50 87 LYS A CA 1
ATOM 656 C C . LYS A 1 87 ? -9.384 -5.678 4.438 1.00 96.50 87 LYS A C 1
ATOM 658 O O . LYS A 1 87 ? -10.329 -6.249 3.905 1.00 96.50 87 LYS A O 1
ATOM 663 N N . ARG A 1 88 ? -9.539 -4.763 5.395 1.00 97.50 88 ARG A N 1
ATOM 664 C CA . ARG A 1 88 ? -10.791 -4.517 6.123 1.00 97.50 88 ARG A CA 1
ATOM 665 C C . ARG A 1 88 ? -11.199 -3.050 6.156 1.00 97.50 88 ARG A C 1
ATOM 667 O O . ARG A 1 88 ? -12.128 -2.691 6.870 1.00 97.50 88 ARG A O 1
ATOM 674 N N . GLY A 1 89 ? -10.563 -2.205 5.353 1.00 97.44 89 GLY A N 1
ATOM 675 C CA . GLY A 1 89 ? -10.809 -0.766 5.325 1.00 97.44 89 GLY A CA 1
ATOM 676 C C . GLY A 1 89 ? -12.232 -0.361 4.944 1.00 97.44 89 GLY A C 1
ATOM 677 O O . GLY A 1 89 ? -12.644 0.747 5.257 1.00 97.44 89 GLY A O 1
ATOM 678 N N . ARG A 1 90 ? -13.043 -1.274 4.388 1.00 98.00 90 ARG A N 1
ATOM 679 C CA . ARG A 1 90 ? -14.491 -1.057 4.213 1.00 98.00 90 ARG A CA 1
ATOM 680 C C . ARG A 1 90 ? -15.222 -0.749 5.529 1.00 98.00 90 ARG A C 1
ATOM 682 O O . ARG A 1 90 ? -16.255 -0.097 5.499 1.00 98.00 90 ARG A O 1
ATOM 689 N N . LEU A 1 91 ? -14.682 -1.164 6.679 1.00 98.25 91 LEU A N 1
ATOM 690 C CA . LEU A 1 91 ? -15.221 -0.826 8.006 1.00 98.25 91 LEU A CA 1
ATOM 691 C C . LEU A 1 91 ? -15.097 0.671 8.356 1.00 98.25 91 LEU A C 1
ATOM 693 O O . LEU A 1 91 ? -15.757 1.151 9.281 1.00 98.25 91 LEU A O 1
ATOM 697 N N . VAL A 1 92 ? -14.234 1.396 7.641 1.00 97.69 92 VAL A N 1
ATOM 698 C CA . VAL A 1 92 ? -13.907 2.812 7.859 1.00 97.69 92 VAL A CA 1
ATOM 699 C C . VAL A 1 92 ? -13.959 3.616 6.552 1.00 97.69 92 VAL A C 1
ATOM 701 O O . VAL A 1 92 ? -13.361 4.687 6.461 1.00 97.69 92 VAL A O 1
ATOM 704 N N . SER A 1 93 ? -14.680 3.117 5.537 1.00 97.50 93 SER A N 1
ATOM 705 C CA . SER A 1 93 ? -14.693 3.708 4.192 1.00 97.50 93 SER A CA 1
ATOM 706 C C . SER A 1 93 ? -15.146 5.161 4.201 1.00 97.50 93 SER A C 1
ATOM 708 O O . SER A 1 93 ? -14.502 5.987 3.580 1.00 97.50 93 SER A O 1
ATOM 710 N N . GLN A 1 94 ? -16.179 5.498 4.978 1.00 96.88 94 GLN A N 1
ATOM 711 C CA . GLN A 1 94 ? -16.680 6.871 5.069 1.00 96.88 94 GLN A CA 1
ATOM 712 C C . GLN A 1 94 ? -15.578 7.871 5.457 1.00 96.88 94 GLN A C 1
ATOM 714 O O . GLN A 1 94 ? -15.448 8.913 4.822 1.00 96.88 94 GLN A O 1
ATOM 719 N N . THR A 1 95 ? -14.776 7.546 6.473 1.00 96.31 95 THR A N 1
ATOM 720 C CA . THR A 1 95 ? -13.670 8.402 6.924 1.00 96.31 95 THR A CA 1
ATOM 721 C C . THR A 1 95 ? -12.543 8.425 5.895 1.00 96.31 95 THR A C 1
ATOM 723 O O . THR A 1 95 ? -12.028 9.488 5.563 1.00 96.31 95 THR A O 1
ATOM 726 N N . MET A 1 96 ? -12.171 7.259 5.361 1.00 96.31 96 MET A N 1
ATOM 727 C CA . MET A 1 96 ? -11.083 7.153 4.387 1.00 96.31 96 MET A CA 1
ATOM 728 C C . MET A 1 96 ? -11.382 7.843 3.061 1.00 96.31 96 MET A C 1
ATOM 730 O O . MET A 1 96 ? -10.496 8.470 2.491 1.00 96.31 96 MET A O 1
ATOM 734 N N . ASP A 1 97 ? -12.609 7.723 2.566 1.00 95.81 97 ASP A N 1
ATOM 735 C CA . ASP A 1 97 ? -13.040 8.353 1.324 1.00 95.81 97 ASP A CA 1
ATOM 736 C C . ASP A 1 97 ? -12.965 9.879 1.462 1.00 95.81 97 ASP A C 1
ATOM 738 O O . ASP A 1 97 ? -12.438 10.545 0.575 1.00 95.81 97 ASP A O 1
ATOM 742 N N . GLN A 1 98 ? -13.375 10.419 2.616 1.00 94.81 98 GLN A N 1
ATOM 743 C CA . GLN A 1 98 ? -13.229 11.842 2.915 1.00 94.81 98 GLN A CA 1
ATOM 744 C C . GLN A 1 98 ? -11.755 12.275 2.955 1.00 94.81 98 GLN A C 1
ATOM 746 O O . GLN A 1 98 ? -11.407 13.271 2.327 1.00 94.81 98 GLN A O 1
ATOM 751 N N . LEU A 1 99 ? -10.886 11.525 3.646 1.00 92.88 99 LEU A N 1
ATOM 752 C CA . LEU A 1 99 ? -9.447 11.820 3.706 1.00 92.88 99 LEU A CA 1
ATOM 753 C C . LEU A 1 99 ? -8.803 11.796 2.314 1.00 92.88 99 LEU A C 1
ATOM 755 O O . LEU A 1 99 ? -8.058 12.704 1.957 1.00 92.88 99 LEU A O 1
ATOM 759 N N . LEU A 1 100 ? -9.129 10.797 1.489 1.00 92.50 100 LEU A N 1
ATOM 760 C CA . LEU A 1 100 ? -8.619 10.693 0.119 1.00 92.50 100 LEU A CA 1
ATOM 761 C C . LEU A 1 100 ? -8.957 11.916 -0.739 1.00 92.50 100 LEU A C 1
ATOM 763 O O . LEU A 1 100 ? -8.146 12.295 -1.585 1.00 92.50 100 LEU A O 1
ATOM 767 N N . GLU A 1 101 ? -10.137 12.501 -0.538 1.00 90.75 101 GLU A N 1
ATOM 768 C CA . GLU A 1 101 ? -10.603 13.684 -1.262 1.00 90.75 101 GLU A CA 1
ATOM 769 C C . GLU A 1 101 ? -10.022 14.989 -0.707 1.00 90.75 101 GLU A C 1
ATOM 771 O O . GLU A 1 101 ? -9.757 15.910 -1.480 1.00 90.75 101 GLU A O 1
ATOM 776 N N . SER A 1 102 ? -9.826 15.085 0.612 1.00 89.62 102 SER A N 1
ATOM 777 C CA . SER A 1 102 ? -9.401 16.327 1.267 1.00 89.62 102 SER A CA 1
ATOM 778 C C . SER A 1 102 ? -7.889 16.493 1.408 1.00 89.62 102 SER A C 1
ATOM 780 O O . SER A 1 102 ? -7.423 17.623 1.547 1.00 89.62 102 SER A O 1
ATOM 782 N N . THR A 1 103 ? -7.127 15.398 1.421 1.00 88.81 103 THR A N 1
ATOM 783 C CA . THR A 1 103 ? -5.679 15.429 1.661 1.00 88.81 103 THR A CA 1
ATOM 784 C C . THR A 1 103 ? -4.910 15.774 0.383 1.00 88.81 103 THR A C 1
ATOM 786 O O . THR A 1 103 ? -5.106 15.169 -0.673 1.00 88.81 103 THR A O 1
ATOM 789 N N . ASP A 1 104 ? -3.964 16.712 0.489 1.00 90.00 104 ASP A N 1
ATOM 790 C CA . ASP A 1 104 ? -2.940 16.919 -0.537 1.00 90.00 104 ASP A CA 1
ATOM 791 C C . ASP A 1 104 ? -1.819 15.876 -0.396 1.00 90.00 104 ASP A C 1
ATOM 793 O O . ASP A 1 104 ? -0.848 16.036 0.349 1.00 90.00 104 ASP A O 1
ATOM 797 N N . TRP A 1 105 ? -1.960 14.788 -1.148 1.00 90.44 105 TRP A N 1
ATOM 798 C CA . TRP A 1 105 ? -1.036 13.654 -1.152 1.00 90.44 105 TRP A CA 1
ATOM 799 C C . TRP A 1 105 ? 0.358 13.964 -1.720 1.00 90.44 105 TRP A C 1
ATOM 801 O O . TRP A 1 105 ? 1.245 13.119 -1.631 1.00 90.44 105 TRP A O 1
ATOM 811 N N . SER A 1 106 ? 0.583 15.154 -2.287 1.00 87.38 106 SER A N 1
ATOM 812 C CA . SER A 1 106 ? 1.915 15.565 -2.747 1.00 87.38 106 SER A CA 1
ATOM 813 C C . SER A 1 106 ? 2.843 16.001 -1.603 1.00 87.38 106 SER A C 1
ATOM 815 O O . SER A 1 106 ? 4.062 16.024 -1.779 1.00 87.38 106 SER A O 1
ATOM 817 N N . CYS A 1 107 ? 2.281 16.336 -0.435 1.00 78.62 107 CYS A N 1
ATOM 818 C CA . CYS A 1 107 ? 3.008 16.924 0.695 1.00 78.62 107 CYS A CA 1
ATOM 819 C C . CYS A 1 107 ? 2.716 16.245 2.049 1.00 78.62 107 CYS A C 1
ATOM 821 O O . CYS A 1 107 ? 3.153 16.751 3.082 1.00 78.62 107 CYS A O 1
ATOM 823 N N . CYS A 1 108 ? 1.967 15.136 2.078 1.00 73.81 108 CYS A N 1
ATOM 824 C CA . CYS A 1 108 ? 1.523 14.510 3.326 1.00 73.81 108 CYS A CA 1
ATOM 825 C C . CYS A 1 108 ? 2.425 13.344 3.764 1.00 73.81 108 CYS A C 1
ATOM 827 O O . CYS A 1 108 ? 2.310 12.225 3.271 1.00 73.81 108 CYS A O 1
ATOM 829 N N . TYR A 1 109 ? 3.297 13.620 4.735 1.00 69.19 109 TYR A N 1
ATOM 830 C CA . TYR A 1 109 ? 4.288 12.678 5.267 1.00 69.19 109 TYR A CA 1
ATOM 831 C C . TYR A 1 109 ? 3.682 11.650 6.243 1.00 69.19 109 TYR A C 1
ATOM 833 O O . TYR A 1 109 ? 4.091 10.493 6.275 1.00 69.19 109 TYR A O 1
ATOM 841 N N . ALA A 1 110 ? 2.692 12.063 7.040 1.00 67.94 110 ALA A N 1
ATOM 842 C CA . ALA A 1 110 ? 2.164 11.264 8.152 1.00 67.94 110 ALA A CA 1
ATOM 843 C C . ALA A 1 110 ? 1.134 10.200 7.726 1.00 67.94 110 ALA A C 1
ATOM 845 O O . ALA A 1 110 ? 0.934 9.212 8.425 1.00 67.94 110 ALA A O 1
ATOM 846 N N . GLU A 1 111 ? 0.486 10.379 6.573 1.00 81.56 111 GLU A N 1
ATOM 847 C CA . GLU A 1 111 ? -0.682 9.582 6.168 1.00 81.56 111 GLU A CA 1
ATOM 848 C C . GLU A 1 111 ? -0.361 8.537 5.090 1.00 81.56 111 GLU A C 1
ATOM 850 O O . GLU A 1 111 ? -1.262 7.864 4.588 1.00 81.56 111 GLU A O 1
ATOM 855 N N . GLN A 1 112 ? 0.912 8.354 4.725 1.00 89.06 112 GLN A N 1
ATOM 856 C CA . GLN A 1 112 ? 1.287 7.518 3.580 1.00 89.06 112 GLN A CA 1
ATOM 857 C C . GLN A 1 112 ? 0.783 6.067 3.662 1.00 89.06 112 GLN A C 1
ATOM 859 O O . GLN A 1 112 ? 0.360 5.479 2.664 1.00 89.06 112 GLN A O 1
ATOM 864 N N . LEU A 1 113 ? 0.747 5.490 4.865 1.00 94.00 113 LEU A N 1
ATOM 865 C CA . LEU A 1 113 ? 0.259 4.131 5.100 1.00 94.00 113 LEU A CA 1
ATOM 866 C C . LEU A 1 113 ? -1.263 4.005 4.926 1.00 94.00 113 LEU A C 1
ATOM 868 O O . LEU A 1 113 ? -1.764 2.906 4.668 1.00 94.00 113 LEU A O 1
ATOM 872 N N . LEU A 1 114 ? -2.004 5.113 5.003 1.00 95.88 114 LEU A N 1
ATOM 873 C CA . LEU A 1 114 ? -3.457 5.123 4.837 1.00 95.88 114 LEU A CA 1
ATOM 874 C C . LEU A 1 114 ? -3.873 4.821 3.391 1.00 95.88 114 LEU A C 1
ATOM 876 O O . LEU A 1 114 ? -4.945 4.261 3.159 1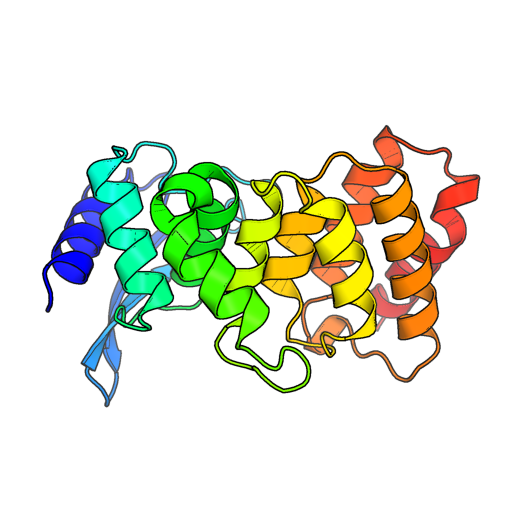.00 95.88 114 LEU A O 1
ATOM 880 N N . LEU A 1 115 ? -2.993 5.078 2.414 1.00 97.19 115 LEU A N 1
ATOM 881 C CA . LEU A 1 115 ? -3.224 4.747 1.002 1.00 97.19 115 LEU A CA 1
ATOM 882 C C . LEU A 1 115 ? -3.394 3.242 0.745 1.00 97.19 115 LEU A C 1
ATOM 884 O O . LEU A 1 115 ? -3.953 2.850 -0.279 1.00 97.19 115 LEU A O 1
ATOM 888 N N . SER A 1 116 ? -3.010 2.390 1.698 1.00 97.94 116 SER A N 1
ATOM 889 C CA . SER A 1 116 ? -3.264 0.947 1.645 1.00 97.94 116 SER A CA 1
ATOM 890 C C . SER A 1 116 ? -4.759 0.605 1.558 1.00 97.94 116 SER A C 1
ATOM 892 O O . SER A 1 116 ? -5.129 -0.421 0.980 1.00 97.94 116 SER A O 1
ATOM 894 N N . TYR A 1 117 ? -5.639 1.496 2.028 1.00 98.38 117 TYR A N 1
ATOM 895 C CA . TYR A 1 117 ? -7.094 1.408 1.868 1.00 98.38 117 TYR A CA 1
ATOM 896 C C . TYR A 1 117 ? -7.543 1.181 0.416 1.00 98.38 117 TYR A C 1
ATOM 898 O O . TYR A 1 117 ? -8.519 0.466 0.178 1.00 98.38 117 TYR A O 1
ATOM 906 N N . LEU A 1 118 ? -6.808 1.706 -0.571 1.00 98.38 118 LEU A N 1
ATOM 907 C CA . LEU A 1 118 ? -7.142 1.543 -1.989 1.00 98.38 118 LEU A CA 1
ATOM 908 C C . LEU A 1 118 ? -7.219 0.069 -2.418 1.00 98.38 118 LEU A C 1
ATOM 910 O O . LEU A 1 118 ? -7.902 -0.243 -3.387 1.00 98.38 118 LEU A O 1
ATOM 914 N N . ALA A 1 119 ? -6.598 -0.856 -1.678 1.00 98.00 119 ALA A N 1
ATOM 915 C CA . ALA A 1 119 ? -6.696 -2.292 -1.931 1.00 98.00 119 ALA A CA 1
ATOM 916 C C . ALA A 1 119 ? -8.127 -2.856 -1.855 1.00 98.00 119 ALA A C 1
ATOM 918 O O . ALA A 1 119 ? -8.394 -3.904 -2.443 1.00 98.00 119 ALA A O 1
ATOM 919 N N . VAL A 1 120 ? -9.028 -2.214 -1.100 1.00 97.56 120 VAL A N 1
ATOM 920 C CA . VAL A 1 120 ? -10.391 -2.719 -0.845 1.00 97.56 120 VAL A CA 1
ATOM 921 C C . VAL A 1 120 ? -11.495 -1.865 -1.460 1.00 97.56 120 VAL A C 1
ATOM 923 O O . VAL A 1 120 ? -12.664 -2.262 -1.389 1.00 97.56 120 VAL A O 1
ATOM 926 N N . ARG A 1 121 ? -11.141 -0.718 -2.046 1.00 97.06 121 ARG A N 1
ATOM 927 C CA . ARG A 1 121 ? -12.064 0.224 -2.686 1.00 97.06 121 ARG A CA 1
ATOM 928 C C . ARG A 1 121 ? -12.358 -0.207 -4.128 1.00 97.06 121 ARG A C 1
ATOM 930 O O . ARG A 1 121 ? -11.479 -0.730 -4.808 1.00 97.06 121 ARG A O 1
ATOM 937 N N . ASP A 1 122 ? -13.590 -0.001 -4.592 1.00 96.38 122 ASP A N 1
ATOM 938 C CA . ASP A 1 122 ? -14.062 -0.545 -5.878 1.00 96.38 122 ASP A CA 1
ATOM 939 C C . ASP A 1 122 ? -13.331 0.052 -7.100 1.00 96.38 122 ASP A C 1
ATOM 941 O O . ASP A 1 122 ? -13.005 -0.667 -8.042 1.00 96.38 122 ASP A O 1
ATOM 945 N N . ASP A 1 123 ? -13.001 1.343 -7.069 1.00 97.00 123 ASP A N 1
ATOM 946 C CA . ASP A 1 123 ? -12.192 2.061 -8.069 1.00 97.00 123 ASP A CA 1
ATOM 947 C C . ASP A 1 123 ? -10.706 2.170 -7.657 1.00 97.00 123 ASP A C 1
ATOM 949 O O . ASP A 1 123 ? -9.945 2.965 -8.217 1.00 97.00 123 ASP A O 1
ATOM 953 N N . GLY A 1 124 ? -10.268 1.356 -6.689 1.00 97.94 124 GLY A N 1
ATOM 954 C CA . GLY A 1 124 ? -8.959 1.469 -6.047 1.00 97.94 124 GLY A CA 1
ATOM 955 C C . GLY A 1 124 ? -7.779 1.441 -7.018 1.00 97.94 124 GLY A C 1
ATOM 956 O O . GLY A 1 124 ? -6.839 2.216 -6.863 1.00 97.94 124 GLY A O 1
ATOM 957 N N . ALA A 1 125 ? -7.845 0.620 -8.073 1.00 98.25 125 ALA A N 1
ATOM 958 C CA . ALA A 1 125 ? -6.806 0.571 -9.104 1.00 98.25 125 ALA A CA 1
ATOM 959 C C . ALA A 1 125 ? -6.712 1.864 -9.925 1.00 98.25 125 ALA A C 1
ATOM 961 O O . ALA A 1 125 ? -5.609 2.315 -10.235 1.00 98.25 125 ALA A O 1
ATOM 962 N N . THR A 1 126 ? -7.847 2.486 -10.244 1.00 97.56 126 THR A N 1
ATOM 963 C CA . THR A 1 126 ? -7.890 3.775 -10.943 1.00 97.56 126 THR A CA 1
ATOM 964 C C . THR A 1 126 ? -7.310 4.879 -10.061 1.00 97.56 126 THR A C 1
ATOM 966 O O . THR A 1 126 ? -6.464 5.651 -10.514 1.00 97.56 126 THR A O 1
ATOM 969 N N . CYS A 1 127 ? -7.689 4.917 -8.782 1.00 97.50 127 CYS A N 1
ATOM 970 C CA . CYS A 1 127 ? -7.139 5.870 -7.821 1.00 97.50 127 CYS A CA 1
ATOM 971 C C . CYS A 1 127 ? -5.631 5.681 -7.614 1.00 97.50 127 CYS A C 1
ATOM 973 O O . CYS A 1 127 ? -4.891 6.662 -7.652 1.00 97.50 127 CYS A O 1
ATOM 975 N N . ALA A 1 128 ? -5.170 4.438 -7.449 1.00 98.06 128 ALA A N 1
ATOM 976 C CA . ALA A 1 128 ? -3.755 4.122 -7.279 1.00 98.06 128 ALA A CA 1
ATOM 977 C C . ALA A 1 128 ? -2.931 4.541 -8.504 1.00 98.06 128 ALA A C 1
ATOM 979 O O . ALA A 1 128 ? -1.903 5.191 -8.350 1.00 98.06 128 ALA A O 1
ATOM 980 N N . THR A 1 129 ? -3.429 4.265 -9.716 1.00 97.88 129 THR A N 1
ATOM 981 C CA . THR A 1 129 ? -2.795 4.684 -10.981 1.00 97.88 129 THR A CA 1
ATOM 982 C C . THR A 1 129 ? -2.543 6.192 -11.002 1.00 97.88 129 THR A C 1
ATOM 984 O O . THR A 1 129 ? -1.436 6.617 -11.316 1.00 97.88 129 THR A O 1
ATOM 987 N N . ARG A 1 130 ? -3.544 6.997 -10.615 1.00 96.75 130 ARG A N 1
ATOM 988 C CA . ARG A 1 130 ? -3.420 8.460 -10.516 1.00 96.75 130 ARG A CA 1
ATOM 989 C C . ARG A 1 130 ? -2.421 8.881 -9.436 1.00 96.75 130 ARG A C 1
ATOM 991 O O . ARG A 1 130 ? -1.649 9.809 -9.643 1.00 96.75 130 ARG A O 1
ATOM 998 N N . LEU A 1 131 ? -2.455 8.236 -8.272 1.00 96.25 131 LEU A N 1
ATOM 999 C CA . LEU A 1 131 ? -1.610 8.611 -7.137 1.00 96.25 131 LEU A CA 1
ATOM 1000 C C . LEU A 1 131 ? -0.131 8.271 -7.350 1.00 96.25 131 LEU A C 1
ATOM 1002 O O . LEU A 1 131 ? 0.712 8.967 -6.796 1.00 96.25 131 LEU A O 1
ATOM 1006 N N . LEU A 1 132 ? 0.203 7.302 -8.208 1.00 96.31 132 LEU A N 1
ATOM 1007 C CA . LEU A 1 132 ? 1.592 7.046 -8.613 1.00 96.31 132 LEU A CA 1
ATOM 1008 C C . LEU A 1 132 ? 2.250 8.243 -9.325 1.00 96.31 132 LEU A C 1
ATOM 1010 O O . LEU A 1 132 ? 3.472 8.340 -9.343 1.00 96.31 132 LEU A O 1
ATOM 1014 N N . ASP A 1 133 ? 1.464 9.150 -9.911 1.00 94.81 133 ASP A N 1
ATOM 1015 C CA . ASP A 1 133 ? 1.968 10.388 -10.520 1.00 94.81 133 ASP A CA 1
ATOM 1016 C C . ASP A 1 133 ? 2.086 11.555 -9.512 1.00 94.81 133 ASP A C 1
ATOM 1018 O O . ASP A 1 133 ? 2.666 12.585 -9.841 1.00 94.81 133 ASP A O 1
ATOM 1022 N N . ILE A 1 134 ? 1.523 11.425 -8.304 1.00 93.88 134 ILE A N 1
ATOM 1023 C CA . ILE A 1 134 ? 1.359 12.531 -7.337 1.00 93.88 134 ILE A CA 1
ATOM 1024 C C . ILE A 1 134 ? 2.203 12.313 -6.083 1.00 93.88 134 ILE A C 1
ATOM 1026 O O . ILE A 1 134 ? 2.840 13.241 -5.587 1.00 93.88 134 ILE A O 1
ATOM 1030 N N . VAL A 1 135 ? 2.174 11.093 -5.547 1.00 93.00 135 VAL A N 1
ATOM 1031 C CA . VAL A 1 135 ? 2.813 10.763 -4.277 1.00 93.00 135 VAL A CA 1
ATOM 1032 C C . VAL A 1 135 ? 4.324 10.735 -4.473 1.00 93.00 135 VAL A C 1
ATOM 1034 O O . VAL A 1 135 ? 4.856 10.033 -5.345 1.00 93.00 135 VAL A O 1
ATOM 1037 N N . ARG A 1 136 ? 5.016 11.533 -3.663 1.00 88.94 136 ARG A N 1
ATOM 1038 C CA . ARG A 1 136 ? 6.470 11.680 -3.718 1.00 88.94 136 ARG A CA 1
ATOM 1039 C C . ARG A 1 136 ? 7.173 10.424 -3.211 1.00 88.94 136 ARG A C 1
ATOM 1041 O O . ARG A 1 136 ? 6.574 9.596 -2.530 1.00 88.94 136 ARG A O 1
ATOM 1048 N N . GLU A 1 137 ? 8.441 10.305 -3.586 1.00 85.38 137 GLU A N 1
ATOM 1049 C CA . GLU A 1 137 ? 9.360 9.311 -3.025 1.00 85.38 137 GLU A CA 1
ATOM 1050 C C . GLU A 1 137 ? 9.325 9.370 -1.492 1.00 85.38 137 GLU A C 1
ATOM 1052 O O . GLU A 1 137 ? 9.115 10.453 -0.942 1.00 85.38 137 GLU A O 1
ATOM 1057 N N . ASP A 1 138 ? 9.499 8.217 -0.839 1.00 83.19 138 ASP A N 1
ATOM 1058 C CA . ASP A 1 138 ? 9.472 8.036 0.628 1.00 83.19 138 ASP A CA 1
ATOM 1059 C C . ASP A 1 138 ? 8.061 8.047 1.263 1.00 83.19 138 ASP A C 1
ATOM 1061 O O . ASP A 1 138 ? 7.909 7.752 2.446 1.00 83.19 138 ASP A O 1
ATOM 1065 N N . PHE A 1 139 ? 7.004 8.323 0.479 1.00 89.38 139 PHE A N 1
ATOM 1066 C CA . PHE A 1 139 ? 5.605 8.369 0.959 1.00 89.38 139 PHE A CA 1
ATOM 1067 C C . PHE A 1 139 ? 4.676 7.356 0.285 1.00 89.38 139 PHE A C 1
ATOM 1069 O O . PHE A 1 139 ? 3.457 7.546 0.228 1.00 89.38 139 PHE A O 1
ATOM 1076 N N . ARG A 1 140 ? 5.237 6.285 -0.283 1.00 93.12 140 ARG A N 1
ATOM 1077 C CA . ARG A 1 140 ? 4.501 5.338 -1.133 1.00 93.12 140 ARG A CA 1
ATOM 1078 C C . ARG A 1 140 ? 4.196 4.006 -0.469 1.00 93.12 140 ARG A C 1
ATOM 1080 O O . ARG A 1 140 ? 3.527 3.203 -1.108 1.00 93.12 140 ARG A O 1
ATOM 1087 N N . ASP A 1 141 ? 4.586 3.751 0.777 1.00 93.44 141 ASP A N 1
ATOM 1088 C CA . ASP A 1 141 ? 4.464 2.412 1.378 1.00 93.44 141 ASP A CA 1
ATOM 1089 C C . ASP A 1 141 ? 3.028 1.872 1.366 1.00 93.44 141 ASP A C 1
ATOM 1091 O O . ASP A 1 141 ? 2.762 0.752 0.913 1.00 93.44 141 ASP A O 1
ATOM 1095 N N . GLY A 1 142 ? 2.061 2.691 1.795 1.00 95.81 142 GLY A N 1
ATOM 1096 C CA . GLY A 1 142 ? 0.648 2.316 1.741 1.00 95.81 142 GLY A CA 1
ATOM 1097 C C . GLY A 1 142 ? 0.145 2.150 0.307 1.00 95.81 142 GLY A C 1
ATOM 1098 O O . GLY A 1 142 ? -0.590 1.204 0.015 1.00 95.81 142 GLY A O 1
ATOM 1099 N N . LEU A 1 143 ? 0.578 3.021 -0.608 1.00 97.19 143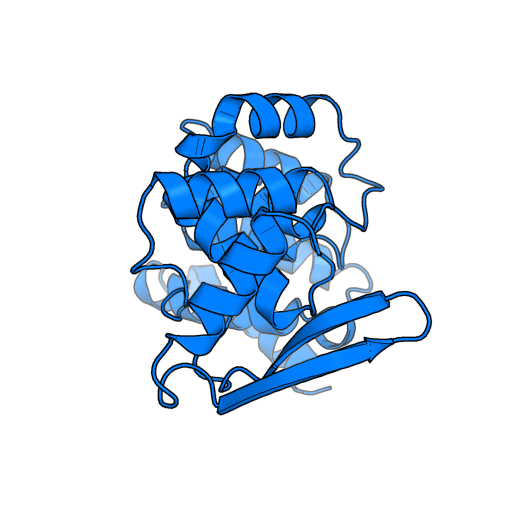 LEU A N 1
ATOM 1100 C CA . LEU A 1 143 ? 0.214 2.953 -2.024 1.00 97.19 143 LEU A CA 1
ATOM 1101 C C . LEU A 1 143 ? 0.768 1.683 -2.687 1.00 97.19 143 LEU A C 1
ATOM 1103 O O . LEU A 1 143 ? 0.038 0.985 -3.388 1.00 97.19 143 LEU A O 1
ATOM 1107 N N . PHE A 1 144 ? 2.024 1.333 -2.423 1.00 97.25 144 PHE A N 1
ATOM 1108 C CA . PHE A 1 144 ? 2.648 0.103 -2.88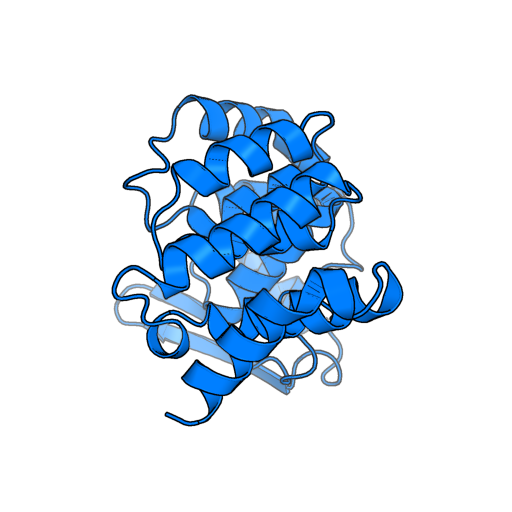9 1.00 97.25 144 PHE A CA 1
ATOM 1109 C C . PHE A 1 144 ? 1.950 -1.120 -2.316 1.00 97.25 144 PHE A C 1
ATOM 1111 O O . PHE A 1 144 ? 1.653 -2.048 -3.068 1.00 97.25 144 PHE A O 1
ATOM 1118 N N . LEU A 1 145 ? 1.596 -1.125 -1.029 1.00 97.56 145 LEU A N 1
ATOM 1119 C CA . LEU A 1 145 ? 0.805 -2.214 -0.465 1.00 97.56 145 LEU A CA 1
ATOM 1120 C C . LEU A 1 145 ? -0.547 -2.368 -1.182 1.00 97.56 145 LEU A C 1
ATOM 1122 O O . LEU A 1 145 ? -0.966 -3.496 -1.468 1.00 97.56 145 LEU A O 1
ATOM 1126 N N . ALA A 1 146 ? -1.217 -1.262 -1.519 1.00 97.94 146 ALA A N 1
ATOM 1127 C CA . ALA A 1 146 ? -2.444 -1.308 -2.305 1.00 97.94 146 ALA A CA 1
ATOM 1128 C C . ALA A 1 146 ? -2.213 -1.888 -3.706 1.00 97.94 146 ALA A C 1
ATOM 1130 O O . ALA A 1 146 ? -2.872 -2.862 -4.077 1.00 97.94 146 ALA A O 1
ATOM 1131 N N . CYS A 1 147 ? -1.241 -1.364 -4.457 1.00 98.25 147 CYS A N 1
ATOM 1132 C CA . CYS A 1 147 ? -0.874 -1.861 -5.786 1.00 98.25 147 CYS A CA 1
ATOM 1133 C C . CYS A 1 147 ? -0.505 -3.350 -5.768 1.00 98.25 147 CYS A C 1
ATOM 1135 O O . CYS A 1 147 ? -0.879 -4.111 -6.661 1.00 98.25 147 CYS A O 1
ATOM 1137 N N . PHE A 1 148 ? 0.190 -3.803 -4.725 1.00 97.44 148 PHE A N 1
ATOM 1138 C CA . PHE A 1 148 ? 0.579 -5.199 -4.581 1.00 97.44 148 PHE A CA 1
ATOM 1139 C C . PHE A 1 148 ? -0.635 -6.127 -4.478 1.00 97.44 148 PHE A C 1
ATOM 1141 O O . PHE A 1 148 ? -0.633 -7.208 -5.073 1.00 97.44 148 PHE A O 1
ATOM 1148 N N . ARG A 1 149 ? -1.693 -5.696 -3.784 1.00 96.12 149 ARG A N 1
ATOM 1149 C CA . ARG A 1 149 ? -2.911 -6.488 -3.550 1.00 96.12 149 ARG A CA 1
ATOM 1150 C C . ARG A 1 149 ? -3.943 -6.382 -4.663 1.00 96.12 149 ARG A C 1
ATOM 1152 O O . ARG A 1 149 ? -4.686 -7.338 -4.894 1.00 96.12 149 ARG A O 1
ATOM 1159 N N . LEU A 1 150 ? -3.990 -5.246 -5.348 1.00 96.94 150 LEU A N 1
ATOM 1160 C CA . LEU A 1 150 ? -4.878 -5.037 -6.480 1.00 96.94 150 LEU A CA 1
ATOM 1161 C C . LEU A 1 150 ? -4.490 -5.965 -7.640 1.00 96.94 150 LEU A C 1
ATOM 1163 O O . LEU A 1 150 ? -3.320 -6.140 -7.988 1.00 96.94 150 LEU A O 1
ATOM 1167 N N . LYS A 1 151 ? -5.506 -6.585 -8.245 1.00 94.50 151 LYS A N 1
ATOM 1168 C CA . LYS A 1 151 ? -5.364 -7.448 -9.422 1.00 94.50 151 LYS A CA 1
ATOM 1169 C C . LYS A 1 151 ? -5.722 -6.643 -10.666 1.00 94.50 151 LYS A C 1
ATOM 1171 O O . LYS A 1 151 ? -6.848 -6.720 -11.147 1.00 94.50 151 LYS A O 1
ATOM 1176 N N . SER A 1 152 ? -4.784 -5.832 -11.142 1.00 97.31 152 SER A N 1
ATOM 1177 C CA . SER A 1 152 ? -4.974 -4.993 -12.325 1.00 97.31 152 SER A CA 1
ATOM 1178 C C . SER A 1 152 ? -3.701 -4.977 -13.159 1.00 97.31 152 SER A C 1
ATOM 1180 O O . SER A 1 152 ? -2.696 -4.410 -12.737 1.00 97.31 152 SER A O 1
ATOM 1182 N N . GLU A 1 153 ? -3.759 -5.571 -14.352 1.00 97.00 153 GLU A N 1
ATOM 1183 C CA . GLU A 1 153 ? -2.633 -5.549 -15.290 1.00 97.00 153 GLU A CA 1
ATOM 1184 C C . GLU A 1 153 ? -2.273 -4.116 -15.690 1.00 97.00 153 GLU A C 1
ATOM 1186 O O . GLU A 1 153 ? -1.102 -3.764 -15.734 1.00 97.00 153 GLU A O 1
ATOM 1191 N N . HIS A 1 154 ? -3.269 -3.256 -15.911 1.00 97.44 154 HIS A N 1
ATOM 1192 C CA . HIS A 1 154 ? -3.020 -1.852 -16.237 1.00 97.44 154 HIS A CA 1
ATOM 1193 C C . HIS A 1 154 ? -2.221 -1.135 -15.137 1.00 97.44 154 HIS A C 1
ATOM 1195 O O . HIS A 1 154 ? -1.270 -0.413 -15.436 1.00 97.44 154 HIS A O 1
ATOM 1201 N N . LEU A 1 155 ? -2.574 -1.373 -13.869 1.00 98.12 155 LEU A N 1
ATOM 1202 C CA . LEU A 1 155 ? -1.849 -0.810 -12.731 1.00 98.12 155 LEU A CA 1
ATOM 1203 C C . LEU A 1 155 ? -0.434 -1.390 -12.624 1.00 98.12 155 LEU A C 1
ATOM 1205 O O . LEU A 1 155 ? 0.505 -0.637 -12.388 1.00 98.12 155 LEU A O 1
ATOM 1209 N N . ASP A 1 156 ? -0.274 -2.702 -12.824 1.00 98.06 156 ASP A N 1
ATOM 1210 C CA . ASP A 1 156 ? 1.042 -3.349 -12.835 1.00 98.06 156 ASP A CA 1
ATOM 1211 C C . ASP A 1 156 ? 1.949 -2.723 -13.912 1.00 98.06 156 ASP A C 1
ATOM 1213 O O . ASP A 1 156 ? 3.079 -2.347 -13.612 1.00 98.06 156 ASP A O 1
ATOM 1217 N N . ARG A 1 157 ? 1.444 -2.532 -15.142 1.00 97.38 157 ARG A N 1
ATOM 1218 C CA . ARG A 1 157 ? 2.186 -1.896 -16.248 1.00 97.38 157 ARG A CA 1
ATOM 1219 C C . ARG A 1 157 ? 2.585 -0.460 -15.918 1.00 97.38 157 ARG A C 1
ATOM 1221 O O . ARG A 1 157 ? 3.757 -0.117 -16.043 1.00 97.38 157 ARG A O 1
ATOM 1228 N N . LYS A 1 158 ? 1.642 0.352 -15.425 1.00 97.69 158 LYS A N 1
ATOM 1229 C CA . LYS A 1 158 ? 1.925 1.726 -14.981 1.00 97.69 158 LYS A CA 1
ATOM 1230 C C . LYS A 1 158 ? 2.999 1.748 -13.894 1.00 97.69 158 LYS A C 1
ATOM 1232 O O . LYS A 1 158 ? 3.864 2.616 -13.906 1.00 97.69 158 LYS A O 1
ATOM 1237 N N . LEU A 1 159 ? 2.957 0.810 -12.950 1.00 97.56 159 LEU A N 1
ATOM 1238 C CA . LEU A 1 159 ? 3.943 0.746 -11.878 1.00 97.56 159 LEU A CA 1
ATOM 1239 C C . LEU A 1 159 ? 5.333 0.338 -12.394 1.00 97.56 159 LEU A C 1
ATOM 1241 O O . LEU A 1 159 ? 6.327 0.903 -11.948 1.00 97.56 159 LEU A O 1
ATOM 1245 N N . MET A 1 160 ? 5.420 -0.578 -13.366 1.00 97.44 160 MET A N 1
ATOM 1246 C CA . MET A 1 160 ? 6.686 -0.907 -14.042 1.00 97.44 160 MET A CA 1
ATOM 1247 C C . MET A 1 160 ? 7.286 0.310 -14.761 1.00 97.44 160 MET A C 1
ATOM 1249 O O . MET A 1 160 ? 8.484 0.579 -14.641 1.00 97.44 160 MET A O 1
ATOM 1253 N N . GLU A 1 161 ? 6.450 1.060 -15.486 1.00 96.12 161 GLU A N 1
ATOM 1254 C CA . GLU A 1 161 ? 6.841 2.320 -16.129 1.00 96.12 161 GLU A CA 1
ATOM 1255 C C . GLU A 1 161 ? 7.348 3.321 -15.091 1.00 96.12 161 GLU A C 1
ATOM 1257 O O . GLU A 1 161 ? 8.402 3.922 -15.283 1.00 96.12 161 GLU A O 1
ATOM 1262 N N . LYS A 1 162 ? 6.650 3.440 -13.956 1.00 95.56 162 LYS A N 1
ATOM 1263 C CA . LYS A 1 162 ? 7.009 4.377 -12.892 1.00 95.56 162 LYS A CA 1
ATOM 1264 C C . LYS A 1 162 ? 8.325 4.068 -12.212 1.00 95.56 162 LYS A C 1
ATOM 1266 O O . LYS A 1 162 ? 9.117 4.983 -12.049 1.00 95.56 162 LYS A O 1
ATOM 1271 N N . PHE A 1 163 ? 8.603 2.807 -11.893 1.00 94.94 163 PHE A N 1
ATOM 1272 C CA . PHE A 1 163 ? 9.923 2.443 -11.379 1.00 94.94 163 PHE A CA 1
ATOM 1273 C C . PHE A 1 163 ? 11.033 2.822 -12.364 1.00 94.94 163 PHE A C 1
ATOM 1275 O O . PHE A 1 163 ? 12.043 3.382 -11.956 1.00 94.94 163 PHE A O 1
ATOM 1282 N N . THR A 1 164 ? 10.822 2.595 -13.662 1.00 91.94 164 THR A N 1
ATOM 1283 C CA . THR A 1 164 ? 11.799 2.971 -14.698 1.00 91.94 164 THR A CA 1
ATOM 1284 C C . THR A 1 164 ? 11.965 4.493 -14.808 1.00 91.94 164 THR A C 1
ATOM 1286 O O . THR A 1 164 ? 13.082 4.981 -14.947 1.00 91.94 164 THR A O 1
ATOM 1289 N N . GLU A 1 165 ? 10.865 5.248 -14.732 1.00 92.62 165 GLU A N 1
ATOM 1290 C CA . GLU A 1 165 ? 10.859 6.716 -14.744 1.00 92.62 165 GLU A CA 1
ATOM 1291 C C . GLU A 1 165 ? 11.586 7.295 -13.525 1.00 92.62 165 GLU A C 1
ATOM 1293 O O . GLU A 1 165 ? 12.435 8.168 -13.685 1.00 92.62 165 GLU A O 1
ATOM 1298 N N . TRP A 1 166 ? 11.292 6.790 -12.324 1.00 91.44 166 TRP A N 1
ATOM 1299 C CA . TRP A 1 166 ? 11.955 7.214 -11.092 1.00 91.44 166 TRP A CA 1
ATOM 1300 C C . TRP A 1 166 ? 13.442 6.877 -11.131 1.00 91.44 166 TRP A C 1
ATOM 1302 O O . TRP A 1 166 ? 14.254 7.764 -10.908 1.00 91.44 166 TRP A O 1
ATOM 1312 N N . GLY A 1 167 ? 13.815 5.660 -11.534 1.00 85.75 167 GLY A N 1
ATOM 1313 C CA . GLY A 1 167 ? 15.218 5.256 -11.672 1.00 85.75 167 GLY A CA 1
ATOM 1314 C C . GLY A 1 167 ? 16.056 6.153 -12.590 1.00 85.75 167 GLY A C 1
ATOM 1315 O O . GLY A 1 167 ? 17.260 6.277 -12.397 1.00 85.75 167 GLY A O 1
ATOM 1316 N N . ALA A 1 168 ? 15.435 6.829 -13.561 1.00 84.00 168 ALA A N 1
ATOM 1317 C CA . ALA A 1 168 ? 16.116 7.790 -14.428 1.00 84.00 168 ALA A CA 1
ATOM 1318 C C . ALA A 1 168 ? 16.312 9.187 -13.796 1.00 84.00 168 ALA A C 1
ATOM 1320 O O . ALA A 1 168 ? 17.005 10.021 -14.381 1.00 84.00 168 ALA A O 1
ATOM 1321 N N . ALA A 1 169 ? 15.695 9.464 -12.645 1.00 77.19 169 ALA A N 1
ATOM 1322 C CA . ALA A 1 169 ? 15.617 10.777 -12.011 1.00 77.19 169 ALA A CA 1
ATOM 1323 C C . ALA A 1 169 ? 16.097 10.729 -10.547 1.00 77.19 169 ALA A C 1
ATOM 1325 O O . ALA A 1 169 ? 15.269 10.748 -9.642 1.00 77.19 169 ALA A O 1
ATOM 1326 N N . ASP A 1 170 ? 17.421 10.669 -10.331 1.00 75.06 170 ASP A N 1
ATOM 1327 C CA . ASP A 1 170 ? 18.109 10.722 -9.017 1.00 75.06 170 ASP A CA 1
ATOM 1328 C C . ASP A 1 170 ? 17.403 9.949 -7.877 1.00 75.06 170 ASP A C 1
ATOM 1330 O O . ASP A 1 170 ? 17.400 10.369 -6.720 1.00 75.06 170 ASP A O 1
ATOM 1334 N N . TRP A 1 171 ? 16.786 8.813 -8.204 1.00 81.62 171 TRP A N 1
ATOM 1335 C CA . TRP A 1 171 ? 16.067 7.976 -7.249 1.00 81.62 171 TRP A CA 1
ATOM 1336 C C . TRP A 1 171 ? 17.048 7.304 -6.294 1.00 81.62 171 TRP A C 1
ATOM 1338 O O . TRP A 1 171 ? 18.043 6.720 -6.731 1.00 81.62 171 TRP A O 1
ATOM 1348 N N . CYS A 1 172 ? 16.765 7.364 -4.989 1.00 82.06 172 CYS A N 1
ATOM 1349 C CA . CYS A 1 172 ? 17.607 6.774 -3.950 1.00 82.06 172 CYS A CA 1
ATOM 1350 C C . CYS A 1 172 ? 16.859 5.636 -3.229 1.00 82.06 172 CYS A C 1
ATOM 1352 O O . CYS A 1 172 ? 16.551 5.731 -2.035 1.00 82.06 172 CYS A O 1
ATOM 1354 N N . PRO A 1 173 ? 16.574 4.520 -3.926 1.00 82.31 173 PRO A N 1
ATOM 1355 C CA . PRO A 1 173 ? 15.652 3.490 -3.444 1.00 82.31 173 PRO A CA 1
ATOM 1356 C C . PRO A 1 173 ? 16.135 2.739 -2.203 1.00 82.31 173 PRO A C 1
ATOM 1358 O O . PRO A 1 173 ? 15.331 2.148 -1.480 1.00 82.31 173 PRO A O 1
ATOM 1361 N N . THR A 1 174 ? 17.446 2.728 -1.960 1.00 79.62 174 THR A N 1
ATOM 1362 C CA . THR A 1 174 ? 18.049 2.095 -0.782 1.00 79.62 174 THR A CA 1
ATOM 1363 C C . THR A 1 174 ? 17.795 2.916 0.482 1.00 79.62 174 THR A C 1
ATOM 1365 O O . THR A 1 174 ? 17.582 2.338 1.545 1.00 79.62 174 THR A O 1
ATOM 1368 N N . ALA A 1 175 ? 17.775 4.249 0.378 1.00 81.50 175 ALA A N 1
ATOM 1369 C CA . ALA A 1 175 ? 17.524 5.133 1.516 1.00 81.50 175 ALA A CA 1
ATOM 1370 C C . ALA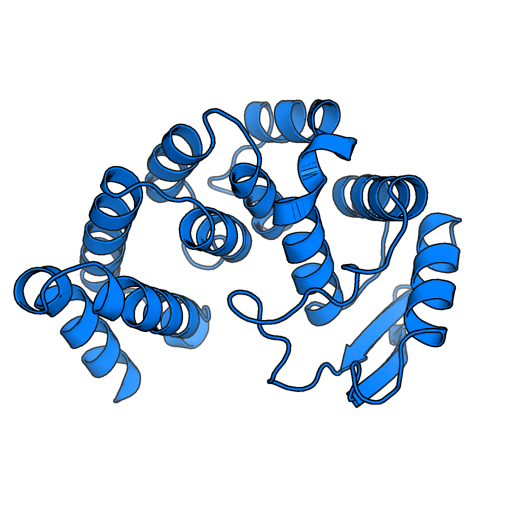 A 1 175 ? 16.038 5.182 1.897 1.00 81.50 175 ALA A C 1
ATOM 1372 O O . ALA A 1 175 ? 15.719 5.264 3.079 1.00 81.50 175 ALA A O 1
ATOM 1373 N N . THR A 1 176 ? 15.152 5.092 0.906 1.00 83.06 176 THR A N 1
ATOM 1374 C CA . THR A 1 176 ? 13.694 5.223 1.075 1.00 83.06 176 THR A CA 1
ATOM 1375 C C . THR A 1 176 ? 12.977 3.889 1.283 1.00 83.06 176 THR A C 1
ATOM 1377 O O . THR A 1 176 ? 11.764 3.836 1.445 1.00 83.06 176 THR A O 1
ATOM 1380 N N . GLY A 1 177 ? 13.706 2.768 1.233 1.00 83.94 177 GLY A N 1
ATOM 1381 C CA . GLY A 1 177 ? 13.131 1.424 1.339 1.00 83.94 177 GLY A CA 1
ATOM 1382 C C . GLY A 1 177 ? 12.362 0.962 0.092 1.00 83.94 177 GLY A C 1
ATOM 1383 O O . GLY A 1 177 ? 11.966 -0.205 0.014 1.00 83.94 177 GLY A O 1
ATOM 1384 N N . GLU A 1 178 ? 12.206 1.809 -0.931 1.00 91.00 178 GLU A N 1
ATOM 1385 C CA . GLU A 1 178 ? 11.479 1.473 -2.159 1.00 91.00 178 GLU A CA 1
ATOM 1386 C C . GLU A 1 178 ? 12.158 0.344 -2.964 1.00 91.00 178 GLU A C 1
ATOM 1388 O O . GLU A 1 178 ? 11.481 -0.369 -3.712 1.00 91.00 178 GLU A O 1
ATOM 1393 N N . LEU A 1 179 ? 13.462 0.090 -2.757 1.00 92.19 179 LEU A N 1
ATOM 1394 C CA . LEU A 1 179 ? 14.152 -1.067 -3.347 1.00 92.19 179 LEU A CA 1
ATOM 1395 C C . LEU A 1 179 ? 13.529 -2.394 -2.890 1.00 92.19 179 LEU A C 1
ATOM 1397 O O . LEU A 1 179 ? 13.383 -3.329 -3.682 1.00 92.19 179 LEU A O 1
ATOM 1401 N N . TYR A 1 180 ? 13.124 -2.468 -1.619 1.00 91.69 180 TYR A N 1
ATOM 1402 C CA . TYR A 1 180 ? 12.450 -3.641 -1.075 1.00 91.69 180 TYR A CA 1
ATOM 1403 C C . TYR A 1 180 ? 11.070 -3.827 -1.712 1.00 91.69 180 TYR A C 1
ATOM 1405 O O . TYR A 1 180 ? 10.713 -4.944 -2.091 1.00 91.69 180 TYR A O 1
ATOM 1413 N N . ALA A 1 181 ? 10.314 -2.741 -1.901 1.00 94.00 181 ALA A N 1
ATOM 1414 C CA . ALA A 1 181 ? 9.036 -2.789 -2.605 1.00 94.00 181 ALA A CA 1
ATOM 1415 C C . ALA A 1 181 ? 9.211 -3.306 -4.043 1.00 94.00 181 ALA A C 1
ATOM 1417 O O . ALA A 1 181 ? 8.493 -4.223 -4.455 1.00 94.00 181 ALA A O 1
ATOM 1418 N N . LEU A 1 182 ? 10.202 -2.790 -4.782 1.00 95.88 182 LEU A N 1
ATOM 1419 C CA . LEU A 1 182 ? 10.525 -3.249 -6.134 1.00 95.88 182 LEU A CA 1
ATOM 1420 C C . LEU A 1 182 ? 10.843 -4.753 -6.169 1.00 95.88 182 LEU A C 1
ATOM 1422 O O . LEU A 1 182 ? 10.316 -5.469 -7.023 1.00 95.88 182 LEU A O 1
ATOM 1426 N N . GLU A 1 183 ? 11.630 -5.262 -5.217 1.00 95.50 183 GLU A N 1
ATOM 1427 C CA . GLU A 1 183 ? 11.903 -6.700 -5.090 1.00 95.50 183 GLU A CA 1
ATOM 1428 C C . GLU A 1 183 ? 10.612 -7.520 -4.956 1.00 95.50 183 GLU A C 1
ATOM 1430 O O . GLU A 1 183 ? 10.428 -8.525 -5.653 1.00 95.50 183 GLU A O 1
ATOM 1435 N N . GLN A 1 184 ? 9.690 -7.079 -4.091 1.00 95.81 184 GLN A N 1
ATOM 1436 C CA . GLN A 1 184 ? 8.415 -7.768 -3.892 1.00 95.81 184 GLN A CA 1
ATOM 1437 C C . GLN A 1 184 ? 7.565 -7.757 -5.170 1.00 95.81 184 GLN A C 1
ATOM 1439 O O . GLN A 1 184 ? 6.991 -8.788 -5.538 1.00 95.81 184 GLN A O 1
ATOM 1444 N N . PHE A 1 185 ? 7.507 -6.630 -5.885 1.00 97.12 185 PHE A N 1
ATOM 1445 C CA . PHE A 1 185 ? 6.793 -6.540 -7.158 1.00 97.12 185 PHE A CA 1
ATOM 1446 C C . PHE A 1 185 ? 7.401 -7.437 -8.233 1.00 97.12 185 PHE A C 1
ATOM 1448 O O . PHE A 1 185 ? 6.659 -8.175 -8.878 1.00 97.12 185 PHE A O 1
ATOM 1455 N N . ILE A 1 186 ? 8.728 -7.469 -8.381 1.00 97.31 186 ILE A N 1
ATOM 1456 C CA . ILE A 1 186 ? 9.405 -8.382 -9.314 1.00 97.31 186 ILE A CA 1
ATOM 1457 C C . ILE A 1 186 ? 9.046 -9.837 -8.989 1.00 97.31 186 ILE A C 1
ATOM 1459 O O . ILE A 1 186 ? 8.662 -10.592 -9.885 1.00 97.31 186 ILE A O 1
ATOM 1463 N N . ALA A 1 187 ? 9.094 -10.232 -7.714 1.00 95.69 187 ALA A N 1
ATOM 1464 C CA . ALA A 1 187 ? 8.733 -11.584 -7.293 1.00 95.69 187 ALA A CA 1
ATOM 1465 C C . ALA A 1 187 ? 7.265 -11.938 -7.614 1.00 95.69 187 ALA A C 1
ATOM 1467 O O . ALA A 1 187 ? 6.977 -13.073 -8.012 1.00 95.69 187 ALA A O 1
ATOM 1468 N N . LYS A 1 188 ? 6.339 -10.977 -7.477 1.00 95.62 188 LYS A N 1
ATOM 1469 C CA . LYS A 1 188 ? 4.932 -11.110 -7.900 1.00 95.62 188 LYS A CA 1
ATOM 1470 C C . LYS A 1 188 ? 4.832 -11.252 -9.423 1.00 95.62 188 LYS A C 1
ATOM 1472 O O . LYS A 1 188 ? 4.201 -12.188 -9.911 1.00 95.62 188 LYS A O 1
ATOM 1477 N N . TRP A 1 189 ? 5.458 -10.351 -10.170 1.00 97.62 189 TRP A N 1
ATOM 1478 C CA . TRP A 1 189 ? 5.327 -10.230 -11.620 1.00 97.62 189 TRP A CA 1
ATOM 1479 C C . TRP A 1 189 ? 5.986 -11.360 -12.403 1.00 97.62 189 TRP A C 1
ATOM 1481 O O . TRP A 1 189 ? 5.437 -11.764 -13.423 1.00 97.62 189 TRP A O 1
ATOM 1491 N N . LEU A 1 190 ? 7.076 -11.952 -11.906 1.00 97.06 190 LEU A N 1
ATOM 1492 C CA . LEU A 1 190 ? 7.711 -13.130 -12.518 1.00 97.06 190 LEU A CA 1
ATOM 1493 C C . LEU A 1 190 ? 6.761 -14.331 -12.660 1.00 97.06 190 LEU A C 1
ATOM 1495 O O . LEU A 1 190 ? 7.010 -15.227 -13.462 1.00 97.06 190 LEU A O 1
ATOM 1499 N N . ARG A 1 191 ? 5.677 -14.369 -11.875 1.00 95.69 191 ARG A N 1
ATOM 1500 C CA . ARG A 1 191 ? 4.640 -15.409 -11.948 1.00 95.69 191 ARG A CA 1
ATOM 1501 C C . ARG A 1 191 ? 3.496 -15.061 -12.904 1.00 95.69 191 ARG A C 1
ATOM 1503 O O . ARG A 1 191 ? 2.656 -15.919 -13.154 1.00 95.69 191 ARG A O 1
ATOM 1510 N N . LEU A 1 192 ? 3.428 -13.814 -13.369 1.00 96.44 192 LEU A N 1
ATOM 1511 C CA . LEU A 1 192 ? 2.290 -13.251 -14.102 1.00 96.44 192 LEU A CA 1
ATOM 1512 C C . LEU A 1 192 ? 2.651 -12.843 -15.533 1.00 96.44 192 LEU A C 1
ATOM 1514 O O . LEU A 1 192 ? 1.825 -12.987 -16.428 1.00 96.44 192 LEU A O 1
ATOM 1518 N N . TYR A 1 193 ? 3.874 -12.363 -15.749 1.00 97.44 193 TYR A N 1
ATOM 1519 C CA . TYR A 1 193 ? 4.316 -11.772 -17.008 1.00 97.44 193 TYR A CA 1
ATOM 1520 C C . TYR A 1 193 ? 5.602 -12.444 -17.509 1.00 97.44 193 TYR A C 1
ATOM 1522 O O . TYR A 1 193 ? 6.399 -12.944 -16.708 1.00 97.44 193 TYR A O 1
ATOM 1530 N N . PRO A 1 194 ? 5.837 -12.471 -18.832 1.00 96.25 194 PRO A N 1
ATOM 1531 C CA . PRO A 1 194 ? 7.081 -12.989 -19.385 1.00 96.25 194 PRO A CA 1
ATOM 1532 C C . PRO A 1 194 ? 8.268 -12.098 -18.995 1.00 96.25 194 PRO A C 1
ATOM 1534 O O . PRO A 1 194 ? 8.141 -10.883 -18.882 1.00 96.25 194 PRO A O 1
ATOM 1537 N N . TYR A 1 195 ? 9.460 -12.690 -18.871 1.00 95.81 195 TYR A N 1
ATOM 1538 C CA . TYR A 1 195 ? 10.680 -11.956 -18.503 1.00 95.81 195 TYR A CA 1
ATOM 1539 C C . TYR A 1 195 ? 10.971 -10.747 -19.410 1.00 95.81 195 TYR A C 1
ATOM 1541 O O . TYR A 1 195 ? 11.464 -9.733 -18.924 1.00 95.81 195 TYR A O 1
ATOM 1549 N N . ALA A 1 196 ? 10.653 -10.839 -20.708 1.00 95.19 196 ALA A N 1
ATOM 1550 C CA . ALA A 1 196 ? 10.861 -9.749 -21.665 1.00 95.19 196 ALA A CA 1
ATOM 1551 C C . ALA A 1 196 ? 10.178 -8.442 -21.227 1.00 95.19 196 ALA A C 1
ATOM 1553 O O . ALA A 1 196 ? 10.756 -7.370 -21.382 1.00 95.19 196 ALA A O 1
ATOM 1554 N N . ASP A 1 197 ? 9.007 -8.548 -20.602 1.00 94.62 197 ASP A N 1
ATOM 1555 C CA . ASP A 1 197 ? 8.231 -7.407 -20.118 1.00 94.62 197 ASP A CA 1
ATOM 1556 C C . ASP A 1 197 ? 8.801 -6.823 -18.817 1.00 94.62 197 ASP A C 1
ATOM 1558 O O . ASP A 1 197 ? 8.567 -5.663 -18.495 1.00 94.62 197 ASP A O 1
ATOM 1562 N N . LEU A 1 198 ? 9.556 -7.627 -18.063 1.00 96.81 198 LEU A N 1
ATOM 1563 C CA . LEU A 1 198 ? 10.092 -7.281 -16.744 1.00 96.81 198 LEU A CA 1
ATOM 1564 C C . LEU A 1 198 ? 11.561 -6.859 -16.793 1.00 96.81 198 LEU A C 1
ATOM 1566 O O . LEU A 1 198 ? 12.123 -6.452 -15.777 1.00 96.81 198 LEU A O 1
ATOM 1570 N N . GLN A 1 199 ? 12.208 -6.972 -17.954 1.00 95.31 199 GLN A N 1
ATOM 1571 C CA . GLN A 1 199 ? 13.650 -6.794 -18.075 1.00 95.31 199 GLN A CA 1
ATOM 1572 C C . GLN A 1 199 ? 14.117 -5.427 -17.559 1.00 95.31 199 GLN A C 1
ATOM 1574 O O . GLN A 1 199 ? 15.150 -5.367 -16.895 1.00 95.31 199 GLN A O 1
ATOM 1579 N N . GLY A 1 200 ? 13.366 -4.356 -17.838 1.00 93.81 200 GLY A N 1
ATOM 1580 C CA . GLY A 1 200 ? 13.698 -2.999 -17.391 1.00 93.81 200 GLY A CA 1
ATOM 1581 C C . GLY A 1 200 ? 13.755 -2.889 -15.868 1.00 93.81 200 GLY A C 1
ATOM 1582 O O . GLY A 1 200 ? 14.799 -2.565 -15.312 1.00 93.81 200 GLY A O 1
ATOM 1583 N N . VAL A 1 201 ? 12.669 -3.265 -15.190 1.00 95.56 201 VAL A N 1
ATOM 1584 C CA . VAL A 1 201 ? 12.578 -3.193 -13.722 1.00 95.56 201 VAL A CA 1
ATOM 1585 C C . VAL A 1 201 ? 13.531 -4.158 -13.010 1.00 95.56 201 VAL A C 1
ATOM 1587 O O . VAL A 1 201 ? 14.049 -3.837 -11.946 1.00 95.56 201 VAL A O 1
ATOM 1590 N N . ILE A 1 202 ? 13.822 -5.323 -13.602 1.00 96.25 202 ILE A N 1
ATOM 1591 C CA . ILE A 1 202 ? 14.803 -6.271 -13.050 1.00 96.25 202 ILE A CA 1
ATOM 1592 C C . ILE A 1 202 ? 16.223 -5.709 -13.137 1.00 96.25 202 ILE A C 1
ATOM 1594 O O . ILE A 1 202 ? 16.987 -5.850 -12.185 1.00 96.25 202 ILE A O 1
ATOM 1598 N N . ARG A 1 203 ? 16.592 -5.092 -14.267 1.00 94.19 203 ARG A N 1
ATOM 1599 C CA . ARG A 1 203 ? 17.903 -4.440 -14.409 1.00 94.19 203 ARG A CA 1
ATOM 1600 C C . ARG A 1 203 ? 18.055 -3.317 -13.396 1.00 94.19 203 ARG A C 1
ATOM 1602 O O . ARG A 1 203 ? 19.016 -3.348 -12.639 1.00 94.19 203 ARG A O 1
ATOM 1609 N N . LEU A 1 204 ? 17.053 -2.443 -13.318 1.00 93.56 204 LEU A N 1
ATOM 1610 C CA . LEU A 1 204 ? 17.007 -1.349 -12.355 1.00 93.56 204 LEU A CA 1
ATOM 1611 C C . LEU A 1 204 ? 17.218 -1.839 -10.911 1.00 93.56 204 LEU A C 1
ATOM 1613 O O . LEU A 1 204 ? 18.033 -1.291 -10.179 1.00 93.56 204 LEU A O 1
ATOM 1617 N N . TYR A 1 205 ? 16.540 -2.919 -10.505 1.00 94.56 205 TYR A N 1
ATOM 1618 C CA . TYR A 1 205 ? 16.735 -3.510 -9.177 1.00 94.56 205 TYR A CA 1
ATOM 1619 C C . TYR A 1 205 ? 18.192 -3.923 -8.915 1.00 94.56 205 TYR A C 1
ATOM 1621 O O . TYR A 1 205 ? 18.728 -3.662 -7.840 1.00 94.56 205 TYR A O 1
ATOM 1629 N N . PHE A 1 206 ? 18.844 -4.582 -9.878 1.00 93.00 206 PHE A N 1
ATOM 1630 C CA . PHE A 1 206 ? 20.227 -5.035 -9.705 1.00 93.00 206 PHE A CA 1
ATOM 1631 C C . PHE A 1 206 ? 21.258 -3.909 -9.793 1.00 93.00 206 PHE A C 1
ATOM 1633 O O . PHE A 1 206 ? 22.310 -4.039 -9.173 1.00 93.00 206 PHE A O 1
ATOM 1640 N N . GLU A 1 207 ? 20.963 -2.831 -10.520 1.00 91.38 207 GLU A N 1
ATOM 1641 C CA . GLU A 1 207 ? 21.797 -1.624 -10.558 1.00 91.38 207 GLU A CA 1
ATOM 1642 C C . GLU A 1 207 ? 21.904 -1.005 -9.158 1.00 91.38 207 GLU A C 1
ATOM 1644 O O . GLU A 1 207 ? 23.013 -0.818 -8.670 1.00 91.38 207 GLU A O 1
ATOM 1649 N N . HIS A 1 208 ? 20.780 -0.832 -8.460 1.00 88.69 208 HIS A N 1
ATOM 1650 C CA . HIS A 1 208 ? 20.762 -0.253 -7.110 1.00 88.69 208 HIS A CA 1
ATOM 1651 C C . HIS A 1 208 ? 21.127 -1.227 -5.985 1.00 88.69 208 HIS A C 1
ATOM 1653 O O . HIS A 1 208 ? 21.569 -0.811 -4.921 1.00 88.69 208 HIS A O 1
ATOM 1659 N N . ARG A 1 209 ? 20.957 -2.541 -6.178 1.00 86.25 209 ARG A N 1
ATOM 1660 C CA . ARG A 1 209 ? 21.360 -3.540 -5.171 1.00 86.25 209 ARG A CA 1
ATOM 1661 C C . ARG A 1 209 ? 22.881 -3.693 -5.056 1.00 86.25 209 ARG A C 1
ATOM 1663 O O . ARG A 1 209 ? 23.362 -4.244 -4.067 1.00 86.25 209 ARG A O 1
ATOM 1670 N N . ALA A 1 210 ? 23.618 -3.320 -6.099 1.00 74.06 210 ALA A N 1
ATOM 1671 C CA . ALA A 1 210 ? 25.073 -3.428 -6.135 1.00 74.06 210 ALA A CA 1
ATOM 1672 C C . ALA A 1 210 ? 25.795 -2.258 -5.435 1.00 74.06 210 ALA A C 1
ATOM 1674 O O . ALA A 1 210 ? 27.016 -2.332 -5.281 1.00 74.06 210 ALA A O 1
ATOM 1675 N N . GLU A 1 211 ? 25.053 -1.218 -5.043 1.00 59.03 211 GLU A N 1
ATOM 1676 C CA . GLU A 1 211 ? 25.512 -0.036 -4.296 1.00 59.03 211 GLU A CA 1
ATOM 1677 C C . GLU A 1 211 ? 25.546 -0.295 -2.781 1.00 59.03 211 GLU A C 1
ATOM 1679 O O . GLU A 1 211 ? 26.514 0.173 -2.138 1.00 59.03 211 GLU A O 1
#

Secondary structure (DSSP, 8-state):
--HHHHHHHHHHHHS-TTT-SEEEEEEETTEEEEEEE--GGG-TTTSPPTTTT--HHHHHHHHHHHHTT---B-HHHHHHHHHHHHHHGGGGHHHHHHHHHHS-TTS-STTGGGGGGGGTSTTHHHHHHHHTTTSPTT--HHHHHHHHH---HHHHHHHHHHHHHHHTTT--TTTSSHHHHHHHHHHHHTTTS-HHHHHHHHHHHHHHHT-

pLDDT: mean 86.99, std 12.95, range [41.97, 98.38]

Radius of gyration: 17.53 Å; chains: 1; bounding box: 42×34×49 Å